Protein 4V1G (pdb70)

Solvent-accessible surf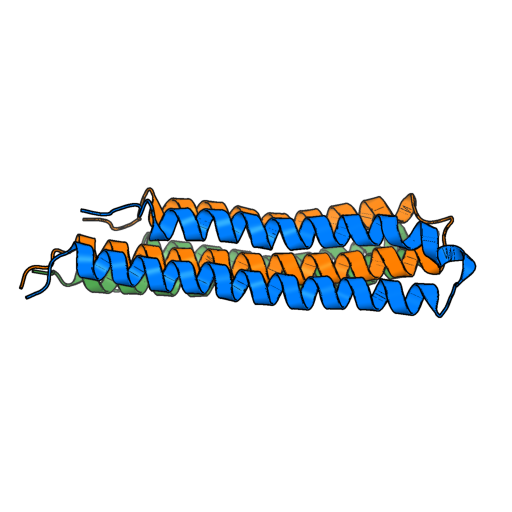ace area: 10570 Å² total; per-residue (Å²): 172,91,61,13,46,48,48,0,58,44,2,1,106,94,0,1,44,57,0,36,35,5,2,53,83,1,11,48,86,0,39,46,44,0,12,90,1,14,125,32,4,48,67,184,66,90,163,0,82,48,83,0,62,84,0,29,120,67,0,30,39,44,1,50,45,6,57,115,54,0,62,57,45,42,33,47,0,43,173,62,18,15,44,91,111,109,101,37,36,19,37,0,35,0,6,5,2,0,0,32,0,0,0,31,0,0,5,5,2,1,26,1,1,0,15,0,0,0,24,0,0,29,1,0,0,36,2,0,4,127,37,52,119,4,62,60,51,0,37,77,0,0,120,59,0,13,40,40,1,34,44,6,2,97,53,0,32,58,44,0,29,50,0,9,116,62,16,15,46,88,110,134,79,48,79,36,0,117,42,9,4,42,10,1,56,14,0,0,104,31,0,4,39,7,1,59,42,2,0,38,20,0,0,98,13,0,37,66,6,0,42,15,0,1,149,48,49,140,0,59,56,157,40,36,86,67,9,103,109,56,11,41,128,28,32,45,61,2,98,103,51,31,57,106,0,30,69,66,10,119,64,23,80,61,92,159

Structure (mmCIF, N/CA/C/O backbone):
data_4V1G
#
_entry.id   4V1G
#
_cell.length_a   73.670
_cell.length_b   73.670
_cell.length_c   166.170
_cell.angle_alpha   90.00
_cell.angle_beta   90.00
_cell.angle_gamma   120.00
#
_symmetry.space_group_name_H-M   'H 3'
#
loop_
_entity.id
_entity.type
_entity.pdbx_description
1 polymer 'F0F1 ATP SYNTHASE SUBUNIT C'
2 non-polymer 'octyl beta-D-glucopyranoside'
3 water water
#
loop_
_atom_site.group_PDB
_atom_site.id
_atom_site.type_symbol
_atom_site.label_atom_id
_atom_site.label_alt_id
_atom_site.label_comp_id
_atom_site.label_asym_id
_atom_site.label_entity_id
_atom_site.label_seq_id
_atom_site.pdbx_PDB_ins_code
_atom_site.Cartn_x
_atom_site.Cartn_y
_atom_site.Cartn_z
_atom_site.occupancy
_atom_site.B_iso_or_equiv
_atom_site.auth_seq_id
_atom_site.auth_comp_id
_atom_site.auth_asym_id
_atom_site.auth_atom_id
_atom_site.pdbx_PDB_model_num
ATOM 1 N N . GLU A 1 2 ? 79.878 121.184 66.320 1.00 62.35 2 GLU A N 1
ATOM 2 C CA . GLU A 1 2 ? 81.304 121.417 66.155 1.00 59.72 2 GL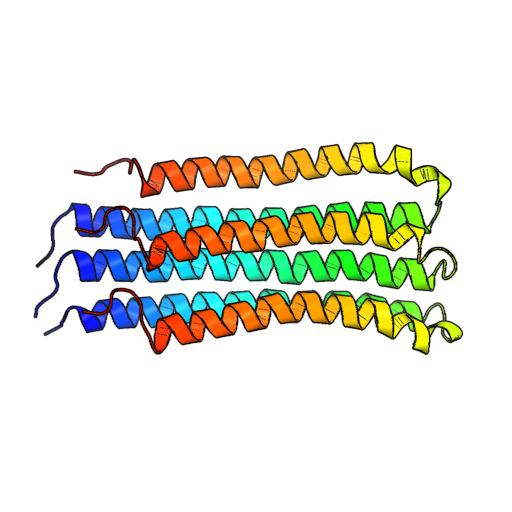U A CA 1
ATOM 3 C C . GLU A 1 2 ? 81.605 121.705 64.699 1.00 56.52 2 GLU A C 1
ATOM 4 O O . GLU A 1 2 ? 81.398 120.874 63.812 1.00 61.97 2 GLU A O 1
ATOM 10 N N . LEU A 1 3 ? 82.055 122.919 64.463 1.00 47.36 3 LEU A N 1
ATOM 11 C CA . LEU A 1 3 ? 82.578 123.305 63.178 1.00 40.62 3 LEU A CA 1
ATOM 12 C C . LEU A 1 3 ? 83.885 123.999 63.495 1.00 40.32 3 LEU A C 1
ATOM 13 O O . LEU A 1 3 ? 84.225 124.210 64.658 1.00 40.36 3 LEU A O 1
ATOM 18 N N . ASP A 1 4 ? 84.643 124.339 62.472 1.00 34.48 4 ASP A N 1
ATOM 19 C CA . ASP A 1 4 ? 85.732 125.273 62.672 1.00 30.66 4 ASP A CA 1
ATOM 20 C C . ASP A 1 4 ? 85.723 126.124 61.400 1.00 26.40 4 ASP A C 1
ATOM 21 O O . ASP A 1 4 ? 85.046 125.788 60.435 1.00 28.02 4 ASP A O 1
ATOM 26 N N . PRO A 1 5 ? 86.448 127.253 61.413 1.00 27.31 5 PRO A N 1
ATOM 27 C CA . PRO A 1 5 ? 86.365 128.154 60.271 1.00 24.20 5 PRO A CA 1
ATOM 28 C C . PRO A 1 5 ? 86.798 127.470 58.975 1.00 23.39 5 PRO A C 1
ATOM 29 O O . PRO A 1 5 ? 86.171 127.729 57.940 1.00 22.56 5 PRO A O 1
ATOM 33 N N . ASN A 1 6 ? 87.855 126.666 59.034 1.00 22.82 6 ASN A N 1
ATOM 34 C CA . ASN A 1 6 ? 88.348 126.092 57.776 1.00 23.73 6 ASN A CA 1
ATOM 35 C C . ASN A 1 6 ? 87.357 125.113 57.196 1.00 22.08 6 ASN A C 1
ATOM 36 O O . ASN A 1 6 ? 87.385 124.874 56.016 1.00 22.31 6 ASN A O 1
ATOM 41 N N . ALA A 1 7 ? 86.488 124.529 58.006 1.00 22.65 7 ALA A N 1
ATOM 42 C CA . ALA A 1 7 ? 85.457 123.640 57.391 1.00 23.40 7 ALA A CA 1
ATOM 43 C C . ALA A 1 7 ? 84.594 124.394 56.401 1.00 22.79 7 ALA A C 1
ATOM 44 O O . ALA A 1 7 ? 84.275 123.890 55.311 1.00 22.71 7 ALA A O 1
ATOM 46 N N . LEU A 1 8 ? 84.210 125.617 56.756 1.00 20.64 8 LEU A N 1
ATOM 47 C CA . LEU A 1 8 ? 83.364 126.439 55.878 1.00 19.79 8 LEU A CA 1
ATOM 48 C C . LEU A 1 8 ? 84.158 126.980 54.709 1.00 20.43 8 LEU A C 1
ATOM 49 O O . LEU A 1 8 ? 83.691 127.018 53.555 1.00 19.68 8 LEU A O 1
ATOM 54 N N . ILE A 1 9 ? 85.374 127.425 54.983 1.00 20.24 9 ILE A N 1
ATOM 55 C CA . ILE A 1 9 ? 86.242 127.924 53.894 1.00 17.12 9 ILE A CA 1
ATOM 56 C C . ILE A 1 9 ? 86.522 126.812 52.864 1.00 18.29 9 ILE A C 1
ATOM 57 O O . ILE A 1 9 ? 86.453 127.017 51.662 1.00 18.68 9 ILE A O 1
ATOM 62 N N . THR A 1 10 ? 86.833 125.630 53.362 1.00 19.83 10 THR A N 1
ATOM 63 C CA . THR A 1 10 ? 87.151 124.520 52.470 1.00 17.30 10 THR A CA 1
ATOM 64 C C . THR A 1 10 ? 85.908 124.103 51.699 1.00 18.36 10 THR A C 1
ATOM 65 O O . THR A 1 10 ? 85.986 123.818 50.496 1.00 18.87 10 THR A O 1
ATOM 69 N N . ALA A 1 11 ? 84.760 124.072 52.347 1.00 18.72 11 ALA A N 1
ATOM 70 C CA . ALA A 1 11 ? 83.520 123.800 51.557 1.00 16.57 11 ALA A CA 1
ATOM 71 C C . ALA A 1 11 ? 83.338 124.807 50.442 1.00 19.51 11 ALA A C 1
ATOM 72 O O . ALA A 1 11 ? 82.975 124.429 49.326 1.00 19.79 11 ALA A O 1
ATOM 74 N N . GLY A 1 12 ? 83.548 126.086 50.738 1.00 18.85 12 GLY A N 1
ATOM 75 C CA . GLY A 1 12 ? 83.463 127.149 49.715 1.00 16.75 12 GLY A CA 1
ATOM 76 C C . GLY A 1 12 ? 84.477 126.933 48.600 1.00 19.15 12 GLY A C 1
ATOM 77 O O . GLY A 1 12 ? 84.186 127.162 47.417 1.00 18.95 12 GLY A O 1
ATOM 78 N N . ALA A 1 13 ? 85.684 126.531 48.962 1.00 17.35 13 ALA A N 1
ATOM 79 C CA . ALA A 1 13 ? 86.747 126.310 47.989 1.00 17.75 13 ALA A CA 1
ATOM 80 C C . ALA A 1 13 ? 86.385 125.176 47.042 1.00 18.13 13 ALA A C 1
ATOM 81 O O . ALA A 1 13 ? 86.681 125.260 45.833 1.00 17.46 13 ALA A O 1
ATOM 83 N N . LEU A 1 14 ? 85.769 124.113 47.564 1.00 17.71 14 LEU A N 1
ATOM 84 C CA . LEU A 1 14 ? 85.417 122.940 46.709 1.00 16.54 14 LEU A CA 1
ATOM 85 C C . LEU A 1 14 ? 84.257 123.347 45.802 1.00 17.80 14 LEU A C 1
ATOM 86 O O . LEU A 1 14 ? 84.211 122.944 44.645 1.00 17.87 14 LEU A O 1
ATOM 91 N N . ILE A 1 15 ? 83.283 124.089 46.333 1.00 17.04 15 ILE A N 1
ATOM 92 C CA . ILE A 1 15 ? 82.165 124.534 45.459 1.00 14.35 15 ILE A CA 1
ATOM 93 C C . ILE A 1 15 ? 82.749 125.479 44.378 1.00 16.54 15 ILE A C 1
ATOM 94 O O . ILE A 1 15 ? 82.439 125.342 43.180 1.00 17.32 15 ILE A O 1
ATOM 99 N N . GLY A 1 16 ? 83.589 126.441 44.771 1.00 16.98 16 GLY A N 1
ATOM 100 C CA . GLY A 1 16 ? 84.196 127.361 43.795 1.00 16.75 16 GLY A CA 1
ATOM 101 C C . GLY A 1 16 ? 85.045 126.609 42.760 1.00 17.64 16 GLY A C 1
ATOM 102 O O . GLY A 1 16 ? 84.950 126.907 41.563 1.00 17.48 16 GLY A O 1
ATOM 103 N N . GLY A 1 17 ? 85.818 125.626 43.202 1.00 16.95 17 GLY A N 1
ATOM 104 C CA . GLY A 1 17 ? 86.638 124.822 42.290 1.00 17.87 17 GLY A CA 1
ATOM 105 C C . GLY A 1 17 ? 85.736 124.055 41.337 1.00 19.34 17 GLY A C 1
ATOM 106 O O . GLY A 1 17 ? 86.099 123.882 40.176 1.00 17.54 17 GLY A O 1
ATOM 107 N N . GLY A 1 18 ? 84.618 123.539 41.819 1.00 15.85 18 GLY A N 1
ATOM 108 C CA . GLY A 1 18 ? 83.657 122.809 40.972 1.00 15.38 18 GLY A CA 1
ATOM 109 C C . GLY A 1 18 ? 83.069 123.740 39.916 1.00 16.55 18 GLY A C 1
ATOM 110 O O . GLY A 1 18 ? 82.847 123.335 38.781 1.00 17.37 18 GLY A O 1
ATOM 111 N N . LEU A 1 19 ? 82.723 124.953 40.295 1.00 14.70 19 LEU A N 1
ATOM 112 C CA . LEU A 1 19 ? 82.214 125.951 39.307 1.00 14.51 19 LEU A CA 1
ATOM 113 C C . LEU A 1 19 ? 83.269 126.243 38.257 1.00 16.30 19 LEU A C 1
ATOM 114 O O . LEU A 1 19 ? 82.954 126.358 37.056 1.00 16.61 19 LEU A O 1
ATOM 119 N N . ILE A 1 20 ? 84.518 126.386 38.676 1.00 15.96 20 ILE A N 1
ATOM 120 C CA . ILE A 1 20 ? 85.610 126.691 37.740 1.00 15.86 20 ILE A CA 1
ATOM 121 C C . ILE A 1 20 ? 85.730 125.552 36.736 1.00 18.83 20 ILE A C 1
ATOM 122 O O . ILE A 1 20 ? 85.809 125.788 35.506 1.00 17.70 20 ILE A O 1
ATOM 127 N N . MET A 1 21 ? 85.736 124.309 37.201 1.00 16.56 21 MET A N 1
ATOM 128 C CA . MET A 1 21 ? 85.955 123.185 36.248 1.00 17.40 21 MET A CA 1
ATOM 129 C C . MET A 1 21 ? 84.685 122.831 35.489 1.00 18.36 21 MET A C 1
ATOM 130 O O . MET A 1 21 ? 84.766 122.364 34.329 1.00 18.89 21 MET A O 1
ATOM 135 N N . GLY A 1 22 ? 83.520 123.012 36.108 1.00 16.79 22 GLY A N 1
ATOM 136 C CA . GLY A 1 22 ? 82.278 122.757 35.389 1.00 16.94 22 GLY A CA 1
ATOM 137 C C . GLY A 1 22 ? 82.150 123.745 34.255 1.00 19.27 22 GLY A C 1
ATOM 138 O O . GLY A 1 22 ? 81.804 123.319 33.138 1.00 18.54 22 GLY A O 1
ATOM 139 N N . GLY A 1 23 ? 82.415 125.033 34.498 1.00 17.60 23 GLY A N 1
ATOM 140 C CA . GLY A 1 23 ? 82.371 126.011 33.401 1.00 16.97 23 GLY A CA 1
ATOM 141 C C . GLY A 1 23 ? 83.462 125.712 32.389 1.00 18.19 23 GLY A C 1
ATOM 142 O O . GLY A 1 23 ? 83.226 125.885 31.171 1.00 17.27 23 GLY A O 1
ATOM 143 N N . GLY A 1 24 ? 84.657 125.315 32.813 1.00 15.78 24 GLY A N 1
ATOM 144 C CA . GLY A 1 24 ? 85.748 125.054 31.847 1.00 15.82 24 GLY A CA 1
ATOM 145 C C . GLY A 1 24 ? 85.309 123.964 30.902 1.00 19.05 24 GLY A C 1
ATOM 146 O O . GLY A 1 24 ? 85.576 124.057 29.724 1.00 18.40 24 GLY A O 1
ATOM 147 N N . ALA A 1 25 ? 84.693 122.909 31.389 1.00 16.99 25 ALA A N 1
ATOM 148 C CA . ALA A 1 25 ? 84.331 121.796 30.485 1.00 17.24 25 ALA A CA 1
ATOM 149 C C . ALA A 1 25 ? 83.185 122.162 29.557 1.00 18.08 25 ALA A C 1
ATOM 150 O O . ALA A 1 25 ? 83.099 121.617 28.446 1.00 18.31 25 ALA A O 1
ATOM 152 N N . ILE A 1 26 ? 82.278 123.027 30.007 1.00 15.58 26 ILE A N 1
ATOM 153 C CA . ILE A 1 26 ? 81.174 123.499 29.110 1.00 14.58 26 ILE A CA 1
ATOM 154 C C . ILE A 1 26 ? 81.852 124.245 27.956 1.00 17.96 26 ILE A C 1
ATOM 155 O O . ILE A 1 26 ? 81.550 124.023 26.777 1.00 18.62 26 ILE A O 1
ATOM 160 N N . GLY A 1 27 ? 82.743 125.163 28.285 1.00 16.56 27 GLY A N 1
ATOM 161 C CA . GLY A 1 27 ? 83.433 125.963 27.255 1.00 16.59 27 GLY A CA 1
ATOM 162 C C . GLY A 1 27 ? 84.278 125.105 26.349 1.00 18.54 27 GLY A C 1
ATOM 163 O O . GLY A 1 27 ? 84.248 125.284 25.106 1.00 19.10 27 GLY A O 1
ATOM 164 N N . ALA A 1 28 ? 84.999 124.148 26.912 1.00 17.89 28 ALA A N 1
ATOM 165 C CA . ALA A 1 28 ? 85.899 123.337 26.091 1.00 17.78 28 ALA A CA 1
ATOM 166 C C . ALA A 1 28 ? 85.133 122.333 25.238 1.00 18.93 28 ALA A C 1
ATOM 167 O O . ALA A 1 28 ? 85.464 122.152 24.050 1.00 19.36 28 ALA A O 1
ATOM 169 N N . GLY A 1 29 ? 84.143 121.649 25.806 1.00 17.49 29 GLY A N 1
ATOM 170 C CA . GLY A 1 29 ? 83.455 120.633 25.012 1.00 18.73 29 GLY A CA 1
ATOM 171 C C . GLY A 1 29 ? 82.675 121.300 23.880 1.00 18.99 29 GLY A C 1
ATOM 172 O O . GLY A 1 29 ? 82.729 120.841 22.719 1.00 18.35 29 GLY A O 1
ATOM 173 N N . ILE A 1 30 ? 81.952 122.361 24.200 1.00 16.40 30 ILE A N 1
ATOM 174 C CA . ILE A 1 30 ? 81.161 123.020 23.143 1.00 16.19 30 ILE A CA 1
ATOM 175 C C . ILE A 1 30 ? 82.093 123.778 22.195 1.00 17.68 30 ILE A C 1
ATOM 176 O O . ILE A 1 30 ? 81.881 123.684 20.964 1.00 17.32 30 ILE A O 1
ATOM 181 N N . GLY A 1 31 ? 83.095 124.483 22.695 1.00 17.10 31 GLY A N 1
ATOM 182 C CA . GLY A 1 31 ? 83.980 125.216 21.750 1.00 18.47 31 GLY A CA 1
ATOM 183 C C . GLY A 1 31 ? 84.731 124.274 20.809 1.00 20.28 31 GLY A C 1
ATOM 184 O O . GLY A 1 31 ? 84.850 124.565 19.600 1.00 19.27 31 GLY A O 1
ATOM 185 N N . ASP A 1 32 ? 85.242 123.158 21.324 1.00 18.60 32 ASP A N 1
ATOM 186 C CA . ASP A 1 32 ? 85.955 122.180 20.453 1.00 18.62 32 ASP A CA 1
ATOM 187 C C . ASP A 1 32 ? 84.992 121.521 19.473 1.00 21.53 32 ASP A C 1
ATOM 188 O O . ASP A 1 32 ? 85.345 121.258 18.321 1.00 20.36 32 ASP A O 1
ATOM 193 N N . GLY A 1 33 ? 83.763 121.240 19.908 1.00 18.51 33 GLY A N 1
ATOM 194 C CA . GLY A 1 33 ? 82.756 120.662 19.003 1.00 17.47 33 GLY A CA 1
ATOM 195 C C . GLY A 1 33 ? 82.431 121.614 17.876 1.00 18.31 33 GLY A C 1
ATOM 196 O O . GLY A 1 33 ? 82.313 121.199 16.731 1.00 17.87 33 GLY A O 1
ATOM 197 N N . ILE A 1 34 ? 82.311 122.881 18.196 1.00 16.43 34 ILE A N 1
ATOM 198 C CA . ILE A 1 34 ? 81.994 123.864 17.167 1.00 18.54 34 ILE A CA 1
ATOM 199 C C . ILE A 1 34 ? 83.160 124.060 16.195 1.00 20.09 34 ILE A C 1
ATOM 200 O O . ILE A 1 34 ? 82.950 124.153 14.976 1.00 20.39 34 ILE A O 1
ATOM 205 N N . ALA A 1 35 ? 84.376 124.051 16.723 1.00 19.93 35 ALA A N 1
ATOM 206 C CA . ALA A 1 35 ? 85.569 124.092 15.835 1.00 22.05 35 ALA A CA 1
ATOM 207 C C . ALA A 1 35 ? 85.610 122.864 14.945 1.00 22.15 35 ALA A C 1
ATOM 208 O O . ALA A 1 35 ? 85.869 122.973 13.723 1.00 21.34 35 ALA A O 1
ATOM 210 N N . GLY A 1 36 ? 85.420 121.680 15.520 1.00 20.78 36 GLY A N 1
ATOM 211 C CA . GLY A 1 36 ? 85.451 120.446 14.735 1.00 20.44 36 GLY A CA 1
ATOM 212 C C . GLY A 1 36 ? 84.343 120.388 13.710 1.00 19.98 36 GLY A C 1
ATOM 213 O O . GLY A 1 36 ? 84.522 119.838 12.628 1.00 21.95 36 GLY A O 1
ATOM 214 N N . ASN A 1 37 ? 83.183 120.975 14.001 1.00 21.10 37 ASN A N 1
ATOM 215 C CA . ASN A 1 37 ? 82.080 121.011 13.019 1.00 19.00 37 ASN A CA 1
ATOM 216 C C . ASN A 1 37 ? 82.550 121.675 11.716 1.00 20.26 37 ASN A C 1
ATOM 217 O O . ASN A 1 37 ? 82.310 121.172 10.613 1.00 22.42 37 ASN A O 1
ATOM 222 N N . ALA A 1 38 ? 83.245 122.799 11.882 1.00 21.75 38 ALA A N 1
ATOM 223 C CA . ALA A 1 38 ? 83.816 123.496 10.693 1.00 22.18 38 ALA A CA 1
ATOM 224 C C . ALA A 1 38 ? 84.887 122.665 9.983 1.00 22.46 38 ALA A C 1
ATOM 225 O O . ALA A 1 38 ? 84.955 122.683 8.767 1.00 23.09 38 ALA A O 1
ATOM 227 N N . LEU A 1 39 ? 85.742 121.998 10.749 1.00 22.49 39 LEU A N 1
ATOM 228 C CA . LEU A 1 39 ? 86.778 121.131 10.153 1.00 22.52 39 LEU A CA 1
ATOM 229 C C . LEU A 1 39 ? 86.155 120.025 9.303 1.00 22.25 39 LEU A C 1
ATOM 230 O O . LEU A 1 39 ? 86.521 119.797 8.172 1.00 23.32 39 LEU A O 1
ATOM 235 N N . ILE A 1 40 ? 85.160 119.333 9.870 1.00 22.30 40 ILE A N 1
ATOM 236 C CA . ILE A 1 40 ? 84.488 118.230 9.194 1.00 23.34 40 ILE A CA 1
ATOM 237 C C . ILE A 1 40 ? 83.770 118.735 7.941 1.00 24.61 40 ILE A C 1
ATOM 238 O O . ILE A 1 40 ? 83.898 118.153 6.872 1.00 25.60 40 ILE A O 1
ATOM 243 N N . SER A 1 41 ? 83.042 119.861 8.077 1.00 23.42 41 SER A N 1
ATOM 244 C CA . SER A 1 41 ? 82.298 120.398 6.923 1.00 24.53 41 SER A CA 1
ATOM 245 C C . SER A 1 41 ? 83.235 120.895 5.854 1.00 24.56 41 SER A C 1
ATOM 246 O O . SER A 1 41 ? 82.942 120.766 4.665 1.00 27.13 41 SER A O 1
ATOM 249 N N . GLY A 1 42 ? 84.329 121.514 6.284 1.00 26.04 42 GLY A N 1
ATOM 250 C CA . GLY A 1 42 ? 85.289 122.005 5.295 1.00 27.31 42 GLY A CA 1
ATOM 251 C C . GLY A 1 42 ? 85.888 120.872 4.495 1.00 28.99 42 GLY A C 1
ATOM 252 O O . GLY A 1 42 ? 86.117 120.992 3.312 1.00 29.50 42 GLY A O 1
ATOM 253 N N . ILE A 1 43 ? 86.162 119.750 5.143 1.00 29.78 43 ILE A N 1
ATOM 254 C CA . ILE A 1 43 ? 86.783 118.618 4.457 1.00 26.86 43 ILE A CA 1
ATOM 255 C C . ILE A 1 43 ? 85.765 117.952 3.528 1.00 30.00 43 ILE A C 1
ATOM 256 O O . ILE A 1 43 ? 86.074 117.473 2.440 1.00 32.48 43 ILE A O 1
ATOM 261 N N . ALA A 1 44 ? 84.513 117.971 3.948 1.00 29.15 44 ALA A N 1
ATOM 262 C CA . ALA A 1 44 ? 83.472 117.428 3.103 1.00 29.95 44 ALA A CA 1
ATOM 263 C C . ALA A 1 44 ? 83.300 118.261 1.834 1.00 32.47 44 ALA A C 1
ATOM 264 O O . ALA A 1 44 ? 83.127 117.701 0.750 1.00 37.43 44 ALA A O 1
ATOM 266 N N . ARG A 1 45 ? 83.379 119.587 1.996 1.00 31.84 45 ARG A N 1
ATOM 267 C CA A ARG A 1 45 ? 83.158 120.526 0.892 0.49 33.49 45 ARG A CA 1
ATOM 268 C CA B ARG A 1 45 ? 83.181 120.547 0.895 0.51 33.47 45 ARG A CA 1
ATOM 269 C C . ARG A 1 45 ? 84.395 120.642 -0.001 1.00 33.36 45 ARG A C 1
ATOM 270 O O . ARG A 1 45 ? 84.270 120.799 -1.214 1.00 36.53 45 ARG A O 1
ATOM 285 N N . GLN A 1 46 ? 85.570 120.564 0.608 1.00 35.54 46 GLN A N 1
ATOM 286 C CA . GLN A 1 46 ? 86.853 120.843 -0.057 1.00 38.79 46 GLN A CA 1
ATOM 287 C C . GLN A 1 46 ? 87.935 119.831 0.364 1.00 38.45 46 GLN A C 1
ATOM 288 O O . GLN A 1 46 ? 88.855 120.181 1.104 1.00 35.99 46 GLN A O 1
ATOM 294 N N . PRO A 1 47 ? 87.793 118.577 -0.073 1.00 37.80 47 PRO A N 1
ATOM 295 C CA . PRO A 1 47 ? 88.689 117.468 0.312 1.00 42.70 47 PRO A CA 1
ATOM 296 C C . PRO A 1 47 ? 90.173 117.820 0.156 1.00 39.20 47 PRO A C 1
ATOM 297 O O . PRO A 1 47 ? 90.994 117.440 0.977 1.00 40.40 47 PRO A O 1
ATOM 301 N N . GLU A 1 48 ? 90.521 118.524 -0.912 1.00 34.44 48 GLU A N 1
ATOM 302 C CA . GLU A 1 48 ? 91.928 118.842 -1.116 1.00 38.07 48 GLU A CA 1
ATOM 303 C C . GLU A 1 48 ? 92.467 119.728 0.016 1.00 39.47 48 GLU A C 1
ATOM 304 O O . GLU A 1 48 ? 93.676 119.775 0.223 1.00 43.84 48 GLU A O 1
ATOM 310 N N . ALA A 1 49 ? 91.565 120.422 0.722 1.00 39.51 49 ALA A N 1
ATOM 311 C CA . ALA A 1 49 ? 91.936 121.334 1.821 1.00 37.69 49 ALA A CA 1
ATOM 312 C C . ALA A 1 49 ? 92.143 120.646 3.153 1.00 37.98 49 ALA A C 1
ATOM 313 O O . ALA A 1 49 ? 92.455 121.303 4.128 1.00 35.89 49 ALA A O 1
ATOM 315 N N . GLN A 1 50 ? 91.940 119.337 3.192 1.00 44.35 50 GLN A N 1
ATOM 316 C CA . GLN A 1 50 ? 91.968 118.584 4.447 1.00 42.11 50 GLN A CA 1
ATOM 317 C C . GLN A 1 50 ? 93.167 118.969 5.305 1.00 45.63 50 GLN A C 1
ATOM 318 O O . GLN A 1 50 ? 93.029 119.439 6.450 1.00 44.47 50 GLN A O 1
ATOM 324 N N . GLY A 1 51 ? 94.353 118.827 4.721 1.00 41.58 51 GLY A N 1
ATOM 325 C CA . GLY A 1 51 ? 95.583 119.138 5.434 1.00 43.35 51 GLY A CA 1
ATOM 326 C C . GLY A 1 51 ? 95.670 120.581 5.887 1.00 38.40 51 GLY A C 1
ATOM 327 O O . GLY A 1 51 ? 95.907 120.833 7.075 1.00 41.84 51 GLY A O 1
ATOM 328 N N . ARG A 1 52 ? 95.401 121.545 5.005 1.00 34.50 52 ARG A N 1
ATOM 329 C CA . ARG A 1 52 ? 95.479 122.947 5.447 1.00 35.73 52 ARG A CA 1
ATOM 330 C C . ARG A 1 52 ? 94.400 123.422 6.448 1.00 39.92 52 ARG A C 1
ATOM 331 O O . ARG A 1 52 ? 94.559 124.474 7.064 1.00 36.47 52 ARG A O 1
ATOM 339 N N . LEU A 1 53 ? 93.280 122.730 6.550 1.00 33.34 53 LEU A N 1
ATOM 340 C CA . LEU A 1 53 ? 92.274 123.189 7.559 1.00 31.40 53 LEU A CA 1
ATOM 341 C C . LEU A 1 53 ? 92.704 122.875 8.978 1.00 36.00 53 LEU A C 1
ATOM 342 O O . LEU A 1 53 ? 92.175 123.455 9.970 1.00 30.89 53 LEU A O 1
ATOM 347 N N . PHE A 1 54 ? 93.654 121.960 9.120 1.00 37.59 54 PHE A N 1
ATOM 348 C CA . PHE A 1 54 ? 94.056 121.613 10.494 1.00 36.19 54 PHE A CA 1
ATOM 349 C C . PHE A 1 54 ? 94.834 122.746 11.184 1.00 37.39 54 PHE A C 1
ATOM 350 O O . PHE A 1 54 ? 94.812 122.868 12.403 1.00 31.75 54 PHE A O 1
ATOM 358 N N . THR A 1 55 ? 95.478 123.621 10.429 1.00 36.89 55 THR A N 1
ATOM 359 C CA . THR A 1 55 ? 96.184 124.747 11.060 1.00 30.94 55 THR A CA 1
ATOM 360 C C . THR A 1 55 ? 95.234 125.750 11.785 1.00 30.91 55 THR A C 1
ATOM 361 O O . THR A 1 55 ? 95.409 126.029 12.975 1.00 33.11 55 THR A O 1
ATOM 365 N N . PRO A 1 56 ? 94.199 126.271 11.099 1.00 30.20 56 PRO A N 1
ATOM 366 C CA . PRO A 1 56 ? 93.285 127.134 11.875 1.00 25.67 56 PRO A CA 1
ATOM 367 C C . PRO A 1 56 ? 92.531 126.330 12.936 1.00 23.57 56 PRO A C 1
ATOM 368 O O . PRO A 1 56 ? 92.126 126.854 13.956 1.00 24.72 56 PRO A O 1
ATOM 372 N N . PHE A 1 57 ? 92.316 125.041 12.678 1.00 25.13 57 PHE A N 1
ATOM 373 C CA . PHE A 1 57 ? 91.621 124.208 13.676 1.00 24.90 57 PHE A CA 1
ATOM 374 C C . PHE A 1 57 ? 92.425 124.123 14.972 1.00 23.72 57 PHE A C 1
ATOM 375 O O . PHE A 1 57 ? 91.874 124.316 16.060 1.00 23.12 57 PHE A O 1
ATOM 383 N N . PHE A 1 58 ? 93.728 123.889 14.860 1.00 28.57 58 PHE A N 1
ATOM 384 C CA . PHE A 1 58 ? 94.542 123.732 16.070 1.00 28.45 58 PHE A CA 1
ATOM 385 C C . PHE A 1 58 ? 94.796 125.056 16.761 1.00 27.60 58 PHE A C 1
ATOM 386 O O . PHE A 1 58 ? 94.909 125.107 17.966 1.00 25.97 58 PHE A O 1
ATOM 394 N N . ILE A 1 59 ? 94.809 126.148 16.015 1.00 26.61 59 ILE A N 1
ATOM 395 C CA . ILE A 1 59 ? 94.847 127.458 16.644 1.00 23.68 59 ILE A CA 1
ATOM 396 C C . ILE A 1 59 ? 93.609 127.665 17.516 1.00 24.37 59 ILE A C 1
ATOM 397 O O . ILE A 1 59 ? 93.663 128.134 18.668 1.00 25.06 59 ILE A O 1
ATOM 402 N N . THR A 1 60 ? 92.455 127.322 16.949 1.00 22.19 60 THR A N 1
ATOM 403 C CA . THR A 1 60 ? 91.185 127.473 17.649 1.00 20.58 60 THR A CA 1
ATOM 404 C C . THR A 1 60 ? 91.128 126.566 18.880 1.00 21.02 60 THR A C 1
ATOM 405 O O . THR A 1 60 ? 90.776 127.005 19.959 1.00 23.14 60 THR A O 1
ATOM 409 N N . VAL A 1 61 ? 91.482 125.311 18.676 1.00 21.57 61 VAL A N 1
ATOM 410 C CA . VAL A 1 61 ? 91.462 124.373 19.842 1.00 22.44 61 VAL A CA 1
ATOM 411 C C . VAL A 1 61 ? 92.452 124.841 20.917 1.00 22.46 61 VAL A C 1
ATOM 412 O O . VAL A 1 61 ? 92.181 124.738 22.130 1.00 23.62 61 VAL A O 1
ATOM 416 N N . GLY A 1 62 ? 93.569 125.421 20.501 1.00 22.87 62 GLY A N 1
ATOM 417 C CA . GLY A 1 62 ? 94.547 125.903 21.460 1.00 24.48 62 GLY A CA 1
ATOM 418 C C . GLY A 1 62 ? 93.992 126.998 22.345 1.00 24.33 62 GLY A C 1
ATOM 419 O O . GLY A 1 62 ? 94.160 127.016 23.578 1.00 25.29 62 GLY A O 1
ATOM 420 N N . LEU A 1 63 ? 93.287 127.941 21.730 1.00 21.62 63 LEU A N 1
ATOM 421 C CA . LEU A 1 63 ? 92.614 128.972 22.484 1.00 22.48 63 LEU A CA 1
ATOM 422 C C . LEU A 1 63 ? 91.552 128.415 23.434 1.00 22.64 63 LEU A C 1
ATOM 423 O O . LEU A 1 63 ? 91.423 128.841 24.590 1.00 23.84 63 LEU A O 1
ATOM 428 N N . VAL A 1 64 ? 90.751 127.476 22.943 1.00 21.12 64 VAL A N 1
ATOM 429 C CA . VAL A 1 64 ? 89.693 126.893 23.749 1.00 20.59 64 VAL A CA 1
ATOM 430 C C . VAL A 1 64 ? 90.307 126.157 24.945 1.00 22.49 64 VAL A C 1
ATOM 431 O O . VAL A 1 64 ? 89.830 126.314 26.102 1.00 23.95 64 VAL A O 1
ATOM 435 N N . GLU A 1 65 ? 91.333 125.366 24.684 1.00 22.35 65 GLU A N 1
ATOM 436 C CA . GLU A 1 65 ? 91.966 124.581 25.754 1.00 21.97 65 GLU A CA 1
ATOM 437 C C . GLU A 1 65 ? 92.709 125.497 26.722 1.00 25.64 65 GLU A C 1
ATOM 438 O O . GLU A 1 65 ? 92.878 125.140 27.902 1.00 24.16 65 GLU A O 1
ATOM 444 N N . ALA A 1 66 ? 93.183 126.661 26.243 1.00 24.33 66 ALA A N 1
ATOM 445 C CA . ALA A 1 66 ? 93.868 127.575 27.189 1.00 26.26 66 ALA A CA 1
ATOM 446 C C . ALA A 1 66 ? 92.896 127.987 28.299 1.00 23.95 66 ALA A C 1
ATOM 447 O O . ALA A 1 66 ? 93.286 128.026 29.491 1.00 25.99 66 ALA A O 1
ATOM 449 N N . ALA A 1 67 ? 91.652 128.292 27.957 1.00 22.67 67 ALA A N 1
ATOM 450 C CA . ALA A 1 67 ? 90.634 128.629 28.962 1.00 22.48 67 ALA A CA 1
ATOM 451 C C . ALA A 1 67 ? 90.435 127.441 29.895 1.00 21.42 67 ALA A C 1
ATOM 452 O O . ALA A 1 67 ? 90.349 127.612 31.172 1.00 22.26 67 ALA A O 1
ATOM 454 N N . TYR A 1 68 ? 90.375 126.246 29.316 1.00 20.15 68 TYR A N 1
ATOM 455 C CA . TYR A 1 68 ? 90.122 125.040 30.142 1.00 20.24 68 TYR A CA 1
ATOM 456 C C . TYR A 1 68 ? 91.258 124.851 31.183 1.00 20.00 68 TYR A C 1
ATOM 457 O O . TYR A 1 68 ? 91.003 124.605 32.393 1.00 20.55 68 TYR A O 1
ATOM 466 N N . PHE A 1 69 ? 92.498 124.972 30.724 1.00 20.54 69 PHE A N 1
ATOM 467 C CA . PHE A 1 69 ? 93.630 124.664 31.590 1.00 20.63 69 PHE A CA 1
ATOM 468 C C . PHE A 1 69 ? 94.011 125.824 32.483 1.00 23.98 69 PHE A C 1
ATOM 469 O O . PHE A 1 69 ? 94.552 125.598 33.579 1.00 24.72 69 PHE A O 1
ATOM 477 N N . ILE A 1 70 ? 93.752 127.065 32.068 1.00 23.39 70 ILE A N 1
ATOM 478 C CA . ILE A 1 70 ? 93.959 128.158 33.038 1.00 21.47 70 ILE A CA 1
ATOM 479 C C . ILE A 1 70 ? 92.916 127.974 34.161 1.00 23.17 70 ILE A C 1
ATOM 480 O O . ILE A 1 70 ? 93.229 128.131 35.365 1.00 22.25 70 ILE A O 1
ATOM 485 N N . ASN A 1 71 ? 91.681 127.629 33.792 1.00 18.80 71 ASN A N 1
ATOM 486 C CA . ASN A 1 71 ? 90.668 127.344 34.842 1.00 18.09 71 ASN A CA 1
ATOM 487 C C . ASN A 1 71 ? 91.157 126.215 35.721 1.00 21.36 71 ASN A C 1
ATOM 488 O O . ASN A 1 71 ? 91.031 126.304 36.958 1.00 20.83 71 ASN A O 1
ATOM 493 N N . LEU A 1 72 ? 91.665 125.138 35.118 1.00 19.93 72 LEU A N 1
ATOM 494 C CA . LEU A 1 72 ? 92.116 123.999 35.935 1.00 20.99 72 LEU A CA 1
ATOM 495 C C . LEU A 1 72 ? 93.171 124.449 36.962 1.00 21.85 72 LEU A C 1
ATOM 496 O O . LEU A 1 72 ? 93.152 124.012 38.132 1.00 22.17 72 LEU A O 1
ATOM 501 N N . ALA A 1 73 ? 94.102 125.295 36.527 1.00 21.41 73 ALA A N 1
ATOM 502 C CA . ALA A 1 73 ? 95.165 125.760 37.421 1.00 23.89 73 ALA A CA 1
ATOM 503 C C . ALA A 1 73 ? 94.550 126.520 38.590 1.00 22.90 73 ALA A C 1
ATOM 504 O O . ALA A 1 73 ? 94.990 126.388 39.759 1.00 23.68 73 ALA A O 1
ATOM 506 N N . PHE A 1 74 ? 93.530 127.322 38.307 1.00 20.49 74 PHE A N 1
ATOM 507 C CA . PHE A 1 74 ? 92.913 128.067 39.439 1.00 21.22 74 PHE A CA 1
ATOM 508 C C . PHE A 1 74 ? 92.052 127.180 40.296 1.00 21.59 74 PHE A C 1
ATOM 509 O O . PHE A 1 74 ? 91.977 127.398 41.538 1.00 22.03 74 PHE A O 1
ATOM 517 N N . MET A 1 75 ? 91.428 126.159 39.723 1.00 20.33 75 MET A N 1
ATOM 518 C CA . MET A 1 75 ? 90.758 125.180 40.592 1.00 20.08 75 MET A CA 1
ATOM 519 C C . MET A 1 75 ? 91.777 124.540 41.565 1.00 21.59 75 MET A C 1
ATOM 520 O O . MET A 1 75 ? 91.514 124.364 42.783 1.00 21.15 75 MET A O 1
ATOM 525 N N . ALA A 1 76 ? 92.952 124.221 41.040 1.00 20.96 76 ALA A N 1
ATOM 526 C CA . ALA A 1 76 ? 94.002 123.571 41.858 1.00 22.76 76 ALA A CA 1
ATOM 527 C C . ALA A 1 76 ? 94.428 124.523 42.978 1.00 22.49 76 ALA A C 1
ATOM 528 O O . ALA A 1 76 ? 94.596 124.135 44.142 1.00 24.17 76 ALA A O 1
ATOM 530 N N . LEU A 1 77 ? 94.558 125.791 42.638 1.00 23.49 77 LEU A N 1
ATOM 531 C CA . LEU A 1 77 ? 94.861 126.813 43.650 1.00 24.12 77 LEU A CA 1
ATOM 532 C C . LEU A 1 77 ? 93.767 126.854 44.733 1.00 21.93 77 LEU A C 1
ATOM 533 O O . LEU A 1 77 ? 94.060 126.845 45.955 1.00 24.13 77 LEU A O 1
ATOM 538 N N . PHE A 1 78 ? 92.513 126.918 44.288 1.00 20.39 78 PHE A N 1
ATOM 539 C CA . PHE A 1 78 ? 91.411 126.982 45.258 1.00 18.97 78 PHE A CA 1
ATOM 540 C C . PHE A 1 78 ? 91.416 125.814 46.205 1.00 21.40 78 PHE A C 1
ATOM 541 O O . PHE A 1 78 ? 91.135 125.995 47.400 1.00 22.84 78 PHE A O 1
ATOM 549 N N . VAL A 1 79 ? 91.670 124.606 45.700 1.00 20.78 79 VAL A N 1
ATOM 550 C CA . VAL A 1 79 ? 91.419 123.442 46.584 1.00 22.86 79 VAL A CA 1
ATOM 551 C C . VAL A 1 79 ? 92.694 122.917 47.251 1.00 23.21 79 VAL A C 1
ATOM 552 O O . VAL A 1 79 ? 92.596 122.240 48.284 1.00 24.43 79 VAL A O 1
ATOM 556 N N . PHE A 1 80 ? 93.879 123.243 46.710 1.00 23.20 80 PHE A N 1
ATOM 557 C CA . PHE A 1 80 ? 95.121 122.793 47.347 1.00 25.99 80 PHE A CA 1
ATOM 558 C C . PHE A 1 80 ? 95.912 123.898 48.030 1.00 27.27 80 PHE A C 1
ATOM 559 O O . PHE A 1 80 ? 96.795 123.598 48.843 1.00 30.37 80 PHE A O 1
ATOM 567 N N . ALA A 1 81 ? 95.647 125.153 47.684 1.00 25.31 81 ALA A N 1
ATOM 568 C CA . ALA A 1 81 ? 96.359 126.269 48.316 1.00 28.37 81 ALA A CA 1
ATOM 569 C C . ALA A 1 81 ? 95.376 127.390 48.596 1.00 28.39 81 ALA A C 1
ATOM 570 O O . ALA A 1 81 ? 95.565 128.542 48.188 1.00 26.54 81 ALA A O 1
ATOM 572 N N . THR A 1 82 ? 94.308 127.031 49.298 1.00 26.19 82 THR A N 1
ATOM 573 C CA . THR A 1 82 ? 93.138 127.892 49.417 1.00 23.51 82 THR A CA 1
ATOM 574 C C . THR A 1 82 ? 93.450 129.301 49.929 1.00 23.69 82 THR A C 1
ATOM 575 O O . THR A 1 82 ? 93.858 129.468 51.053 1.00 25.08 82 THR A O 1
ATOM 579 N N . PRO A 1 83 ? 93.206 130.328 49.114 1.00 23.50 83 PRO A N 1
ATOM 580 C CA . PRO A 1 83 ? 93.419 131.707 49.590 1.00 26.43 83 PRO A CA 1
ATOM 581 C C . PRO A 1 83 ? 92.446 132.049 50.721 1.00 22.57 83 PRO A C 1
ATOM 582 O O . PRO A 1 83 ? 91.235 131.756 50.588 1.00 24.59 83 PRO A O 1
ATOM 586 N N . GLY A 1 84 ? 92.955 132.619 51.820 1.00 25.99 84 GLY A N 1
ATOM 587 C CA . GLY A 1 84 ? 92.084 132.957 52.932 1.00 26.78 84 GLY A CA 1
ATOM 588 C C . GLY A 1 84 ? 91.900 131.833 53.947 1.00 26.69 84 GLY A C 1
ATOM 589 O O . GLY A 1 84 ? 91.167 131.986 54.942 1.00 25.43 84 GLY A O 1
ATOM 590 N N . LEU A 1 85 ? 92.550 130.703 53.718 1.00 24.79 85 LEU A N 1
ATOM 591 C CA . LEU A 1 85 ? 92.461 129.641 54.720 1.00 26.19 85 LEU A CA 1
ATOM 592 C C . LEU A 1 85 ? 92.994 130.138 56.065 1.00 27.39 85 LEU A C 1
ATOM 593 O O . LEU A 1 85 ? 93.937 130.938 56.134 1.00 28.13 85 LEU A O 1
ATOM 598 N N . GLN A 1 86 ? 92.375 129.665 57.137 1.00 26.15 86 GLN A N 1
ATOM 599 C CA . GLN A 1 86 ? 92.730 130.121 58.491 1.00 27.17 86 GLN A CA 1
ATOM 600 C C . GLN A 1 86 ? 93.575 129.113 59.236 1.00 34.11 86 GLN A C 1
ATOM 601 O O . GLN A 1 86 ? 94.051 128.147 58.624 1.00 35.56 86 GLN A O 1
ATOM 608 N N . MET B 1 1 ? 81.598 124.164 68.510 1.00 105.69 1 MET B N 1
ATOM 609 C CA . MET B 1 1 ? 81.327 124.839 67.246 1.00 103.02 1 MET B CA 1
ATOM 610 C C . MET B 1 1 ? 81.920 126.241 67.226 1.00 97.07 1 MET B C 1
ATOM 611 O O . MET B 1 1 ? 81.544 127.092 68.034 1.00 100.83 1 MET B O 1
ATOM 613 N N . GLU B 1 2 ? 82.849 126.476 66.303 1.00 83.59 2 GLU B N 1
ATOM 614 C CA . GLU B 1 2 ? 83.412 127.807 66.117 1.00 68.60 2 GLU B CA 1
ATOM 615 C C . GLU B 1 2 ? 83.468 128.206 64.635 1.00 54.56 2 GLU B C 1
ATOM 616 O O . GLU B 1 2 ? 84.025 127.511 63.783 1.00 58.05 2 GLU B O 1
ATOM 622 N N . LEU B 1 3 ? 82.816 129.312 64.343 1.00 43.26 3 LEU B N 1
ATOM 623 C CA . LEU B 1 3 ? 82.974 129.991 63.076 1.00 36.88 3 LEU B CA 1
ATOM 624 C C . LEU B 1 3 ? 83.495 131.370 63.434 1.00 36.21 3 LEU B C 1
ATOM 625 O O . LEU B 1 3 ? 83.533 131.732 64.601 1.00 39.56 3 LEU B O 1
ATOM 630 N N . ASP B 1 4 ? 83.945 132.124 62.441 1.00 31.84 4 ASP B N 1
ATOM 631 C CA . ASP B 1 4 ? 84.199 133.536 62.653 1.00 30.38 4 ASP B CA 1
ATOM 632 C C . ASP B 1 4 ? 83.683 134.245 61.395 1.00 24.37 4 ASP B C 1
ATOM 633 O O . ASP B 1 4 ? 83.400 133.588 60.396 1.00 23.68 4 ASP B O 1
ATOM 638 N N . PRO B 1 5 ? 83.563 135.586 61.433 1.00 24.84 5 PRO B N 1
ATOM 639 C CA . PRO B 1 5 ? 82.986 136.291 60.282 1.00 23.50 5 PRO B CA 1
ATOM 640 C C . PRO B 1 5 ? 83.740 136.038 58.964 1.00 21.90 5 PRO B C 1
ATOM 641 O O . PRO B 1 5 ? 83.099 135.869 57.917 1.00 21.67 5 PRO B O 1
ATOM 645 N N . ASN B 1 6 ? 85.066 135.980 58.997 1.00 23.67 6 ASN B N 1
ATOM 646 C CA . ASN B 1 6 ? 85.808 135.809 57.750 1.00 24.57 6 ASN B CA 1
ATOM 647 C C . ASN B 1 6 ? 85.669 134.428 57.174 1.00 24.01 6 ASN B C 1
ATOM 648 O O . ASN B 1 6 ? 85.912 134.251 55.994 1.00 22.07 6 ASN B O 1
ATOM 653 N N . ALA B 1 7 ? 85.310 133.442 57.986 1.00 25.20 7 ALA B N 1
ATOM 654 C CA . ALA B 1 7 ? 85.092 132.113 57.420 1.00 24.15 7 ALA B CA 1
ATOM 655 C C . ALA B 1 7 ? 83.936 132.205 56.436 1.00 24.11 7 ALA B C 1
ATOM 656 O O . ALA B 1 7 ? 83.962 131.606 55.372 1.00 23.96 7 ALA B O 1
ATOM 658 N N . LEU B 1 8 ? 82.893 132.925 56.818 1.00 21.39 8 LEU B N 1
ATOM 659 C CA . LEU B 1 8 ? 81.720 133.046 55.924 1.00 21.02 8 LEU B CA 1
ATOM 660 C C . LEU B 1 8 ? 82.021 133.943 54.727 1.00 19.70 8 LEU B C 1
ATOM 661 O O . LEU B 1 8 ? 81.653 133.647 53.565 1.00 18.11 8 LEU B O 1
ATOM 666 N N . ILE B 1 9 ? 82.691 135.050 54.975 1.00 19.53 9 ILE B N 1
ATOM 667 C CA . ILE B 1 9 ? 83.056 135.960 53.910 1.00 17.16 9 ILE B CA 1
ATOM 668 C C . ILE B 1 9 ? 83.991 135.285 52.897 1.00 19.43 9 ILE B C 1
ATOM 669 O O . ILE B 1 9 ? 83.786 135.382 51.664 1.00 19.64 9 ILE B O 1
ATOM 674 N N . THR B 1 10 ? 85.016 134.591 53.382 1.00 19.95 10 THR B N 1
ATOM 675 C CA . THR B 1 10 ? 85.945 133.913 52.484 1.00 17.49 10 THR B CA 1
ATOM 676 C C . THR B 1 10 ? 85.248 132.777 51.722 1.00 18.07 10 THR B C 1
ATOM 677 O O . THR B 1 10 ? 85.509 132.621 50.540 1.00 18.71 10 THR B O 1
ATOM 681 N N . ALA B 1 11 ? 84.350 132.019 52.352 1.00 18.15 11 ALA B N 1
ATOM 682 C CA . ALA B 1 11 ? 83.590 131.007 51.611 1.00 17.35 11 ALA B CA 1
ATOM 683 C C . ALA B 1 11 ? 82.772 131.679 50.484 1.00 18.75 11 ALA B C 1
ATOM 684 O O . ALA B 1 11 ? 82.737 131.176 49.363 1.00 18.69 11 ALA B O 1
ATOM 686 N N . GLY B 1 12 ? 82.126 132.814 50.762 1.00 18.92 12 GLY B N 1
ATOM 687 C CA . GLY B 1 12 ? 81.365 133.543 49.732 1.00 17.39 12 GLY B CA 1
ATOM 688 C C . GLY B 1 12 ? 82.298 134.037 48.618 1.00 19.99 12 GLY B C 1
ATOM 689 O O . GLY B 1 12 ? 81.932 134.020 47.428 1.00 19.25 12 GLY B O 1
ATOM 690 N N . ALA B 1 13 ? 83.477 134.530 48.991 1.00 19.30 13 ALA B N 1
ATOM 691 C CA . ALA B 1 13 ? 84.470 135.023 48.009 1.00 17.71 13 ALA B CA 1
ATOM 692 C C . ALA B 1 13 ? 84.907 133.923 47.053 1.00 18.56 13 ALA B C 1
ATOM 693 O O . ALA B 1 13 ? 85.126 134.159 45.839 1.00 17.83 13 ALA B O 1
ATOM 695 N N . LEU B 1 14 ? 85.111 132.716 47.592 1.00 17.40 14 LEU B N 1
ATOM 696 C CA . LEU B 1 14 ? 85.583 131.590 46.763 1.00 17.28 14 LEU B CA 1
ATOM 697 C C . LEU B 1 14 ? 84.471 131.136 45.817 1.00 18.50 14 LEU B C 1
ATOM 698 O O . LEU B 1 14 ? 84.722 130.796 44.648 1.00 18.41 14 LEU B O 1
ATOM 703 N N . ILE B 1 15 ? 83.239 131.095 46.325 1.00 16.72 15 ILE B N 1
ATOM 704 C CA . ILE B 1 15 ? 82.099 130.721 45.474 1.00 14.82 15 ILE B CA 1
ATOM 705 C C . ILE B 1 15 ? 81.940 131.796 44.398 1.00 17.81 15 ILE B C 1
ATOM 706 O O . ILE B 1 15 ? 81.802 131.498 43.195 1.00 17.72 15 ILE B O 1
ATOM 711 N N . GLY B 1 16 ? 81.970 133.061 44.814 1.00 16.49 16 GLY B N 1
ATOM 712 C CA . GLY B 1 16 ? 81.874 134.157 43.829 1.00 16.48 16 GLY B CA 1
ATOM 713 C C . GLY B 1 16 ? 83.018 134.139 42.821 1.00 16.66 16 GLY B C 1
ATOM 714 O O . GLY B 1 16 ? 82.737 134.322 41.603 1.00 16.45 16 GLY B O 1
ATOM 715 N N . GLY B 1 17 ? 84.259 133.882 43.242 1.00 17.13 17 GLY B N 1
ATOM 716 C CA . GLY B 1 17 ? 85.397 133.809 42.320 1.00 16.67 17 GLY B CA 1
ATOM 717 C C . GLY B 1 17 ? 85.179 132.652 41.366 1.00 18.52 17 GLY B C 1
ATOM 718 O O . GLY B 1 17 ? 85.568 132.755 40.196 1.00 17.77 17 GLY B O 1
ATOM 719 N N . GLY B 1 18 ? 84.634 131.540 41.861 1.00 16.31 18 GLY B N 1
ATOM 720 C CA . GLY B 1 18 ? 84.387 130.379 41.007 1.00 15.63 18 GLY B CA 1
ATOM 721 C C . GLY B 1 18 ? 83.331 130.696 39.943 1.00 17.85 18 GLY B C 1
ATOM 722 O O . GLY B 1 18 ? 83.435 130.206 38.805 1.00 17.94 18 GLY B O 1
ATOM 723 N N . LEU B 1 19 ? 82.280 131.417 40.324 1.00 16.10 19 LEU B N 1
ATOM 724 C CA . LEU B 1 19 ? 81.232 131.832 39.334 1.00 14.60 19 LEU B CA 1
ATOM 725 C C . LEU B 1 19 ? 81.868 132.707 38.258 1.00 17.24 19 LEU B C 1
ATOM 726 O O . LEU B 1 19 ? 81.568 132.579 37.049 1.00 16.95 19 LEU B O 1
ATOM 731 N N . ILE B 1 20 ? 82.726 133.644 38.677 1.00 15.07 20 ILE B N 1
ATOM 732 C CA . ILE B 1 20 ? 83.383 134.584 37.748 1.00 14.50 20 ILE B CA 1
ATOM 733 C C . ILE B 1 20 ? 84.216 133.823 36.734 1.00 18.88 20 ILE B C 1
ATOM 734 O O . ILE B 1 20 ? 84.136 134.074 35.505 1.00 18.45 20 ILE B O 1
ATOM 739 N N . MET B 1 21 ? 85.033 132.876 37.202 1.00 17.22 21 MET B N 1
ATOM 740 C CA . MET B 1 21 ? 85.894 132.143 36.241 1.00 18.51 21 MET B CA 1
ATOM 741 C C . MET B 1 21 ? 85.148 131.035 35.497 1.00 18.66 21 MET B C 1
ATOM 742 O O . MET B 1 21 ? 85.539 130.722 34.354 1.00 18.63 21 MET B O 1
ATOM 747 N N . GLY B 1 22 ? 84.157 130.381 36.113 1.00 16.05 22 GLY B N 1
ATOM 748 C CA . GLY B 1 22 ? 83.332 129.377 35.420 1.00 16.96 22 GLY B CA 1
ATOM 749 C C . GLY B 1 22 ? 82.646 130.090 34.269 1.00 18.46 22 GLY B C 1
ATOM 750 O O . GLY B 1 22 ? 82.651 129.565 33.153 1.00 18.73 22 GLY B O 1
ATOM 751 N N . GLY B 1 23 ? 82.088 131.272 34.516 1.00 17.26 23 GLY B N 1
ATOM 752 C CA . GLY B 1 23 ? 81.379 131.964 33.417 1.00 16.97 23 GLY B CA 1
ATOM 753 C C . GLY B 1 23 ? 82.386 132.474 32.402 1.00 19.60 23 GLY B C 1
ATOM 754 O O . GLY B 1 23 ? 82.102 132.456 31.152 1.00 16.53 23 GLY B O 1
ATOM 755 N N . GLY B 1 24 ? 83.540 132.952 32.851 1.00 16.84 24 GLY B N 1
ATOM 756 C CA . GLY B 1 24 ? 84.574 133.422 31.908 1.00 16.56 24 GLY B CA 1
ATOM 757 C C . GLY B 1 24 ? 84.942 132.292 30.934 1.00 18.16 24 GLY B C 1
ATOM 758 O O . GLY B 1 24 ? 85.112 132.526 29.734 1.00 19.20 24 GLY B O 1
ATOM 759 N N . ALA B 1 25 ? 85.140 131.079 31.425 1.00 18.08 25 ALA B N 1
ATOM 760 C CA . ALA B 1 25 ? 85.600 129.997 30.507 1.00 17.13 25 ALA B CA 1
ATOM 761 C C . ALA B 1 25 ? 84.482 129.557 29.575 1.00 17.37 25 ALA B C 1
ATOM 762 O O . ALA B 1 25 ? 84.741 129.097 28.452 1.00 18.01 25 ALA B O 1
ATOM 764 N N . ILE B 1 26 ? 83.231 129.643 30.029 1.00 16.18 26 ILE B N 1
ATOM 765 C CA . ILE B 1 26 ? 82.082 129.303 29.148 1.00 15.02 26 ILE B CA 1
ATOM 766 C C . ILE B 1 26 ? 82.085 130.289 27.998 1.00 17.63 26 ILE B C 1
ATOM 767 O O . ILE B 1 26 ? 82.028 129.900 26.815 1.00 18.06 26 ILE B O 1
ATOM 772 N N . GLY B 1 27 ? 82.194 131.564 28.325 1.00 15.73 27 GLY B N 1
ATOM 773 C CA . GLY B 1 27 ? 82.185 132.613 27.261 1.00 15.93 27 GLY B CA 1
ATOM 774 C C . GLY B 1 27 ? 83.415 132.511 26.380 1.00 17.05 27 GLY B C 1
ATOM 775 O O . GLY B 1 27 ? 83.279 132.674 25.160 1.00 19.20 27 GLY B O 1
ATOM 776 N N . ALA B 1 28 ? 84.599 132.221 26.944 1.00 16.67 28 ALA B N 1
ATOM 777 C CA . ALA B 1 28 ? 85.823 132.227 26.115 1.00 18.21 28 ALA B CA 1
ATOM 778 C C . ALA B 1 28 ? 85.877 130.964 25.258 1.00 19.58 28 ALA B C 1
ATOM 779 O O . ALA B 1 28 ? 86.245 131.032 24.069 1.00 19.67 28 ALA B O 1
ATOM 781 N N . GLY B 1 29 ? 85.554 129.806 25.827 1.00 17.56 29 GLY B N 1
ATOM 782 C CA . GLY B 1 29 ? 85.659 128.573 25.060 1.00 18.02 29 GLY B CA 1
ATOM 783 C C . GLY B 1 29 ? 84.671 128.589 23.909 1.00 19.10 29 GLY B C 1
ATOM 784 O O . GLY B 1 29 ? 85.015 128.228 22.762 1.00 18.46 29 GLY B O 1
ATOM 785 N N . ILE B 1 30 ? 83.418 128.935 24.203 1.00 17.15 30 ILE B N 1
ATOM 786 C CA . ILE B 1 30 ? 82.395 128.905 23.122 1.00 15.64 30 ILE B CA 1
ATOM 787 C C . ILE B 1 30 ? 82.620 130.087 22.192 1.00 18.01 30 ILE B C 1
ATOM 788 O O . ILE B 1 30 ? 82.553 129.898 20.976 1.00 17.78 30 ILE B O 1
ATOM 793 N N . GLY B 1 31 ? 82.923 131.278 22.692 1.00 16.12 31 GLY B N 1
ATOM 794 C CA . GLY B 1 31 ? 83.157 132.391 21.754 1.00 17.37 31 GLY B CA 1
ATOM 795 C C . GLY B 1 31 ? 84.346 132.154 20.824 1.00 18.52 31 GLY B C 1
ATOM 796 O O . GLY B 1 31 ? 84.301 132.472 19.622 1.00 19.64 31 GLY B O 1
ATOM 797 N N . ASP B 1 32 ? 85.433 131.631 21.376 1.00 18.14 32 ASP B N 1
ATOM 798 C CA . ASP B 1 32 ? 86.621 131.363 20.522 1.00 19.26 32 ASP B CA 1
ATOM 799 C C . ASP B 1 32 ? 86.320 130.223 19.563 1.00 20.20 32 ASP B C 1
ATOM 800 O O . ASP B 1 32 ? 86.766 130.243 18.402 1.00 19.93 32 ASP B O 1
ATOM 805 N N . GLY B 1 33 ? 85.548 129.224 19.984 1.00 18.17 33 GLY B N 1
ATOM 806 C CA . GLY B 1 33 ? 85.212 128.118 19.053 1.00 18.52 33 GLY B CA 1
ATOM 807 C C . GLY B 1 33 ? 84.338 128.638 17.915 1.00 19.75 33 GLY B C 1
ATOM 808 O O . GLY B 1 33 ? 84.492 128.232 16.746 1.00 18.77 33 GLY B O 1
ATOM 809 N N . ILE B 1 34 ? 83.422 129.528 18.231 1.00 17.47 34 ILE B N 1
ATOM 810 C CA . ILE B 1 34 ? 82.560 130.110 17.166 1.00 17.29 34 ILE B CA 1
ATOM 811 C C . ILE B 1 34 ? 83.357 131.000 16.240 1.00 18.95 34 ILE B C 1
ATOM 812 O O . ILE B 1 34 ? 83.177 130.957 15.033 1.00 19.41 34 ILE B O 1
ATOM 817 N N . ALA B 1 35 ? 84.278 131.786 16.796 1.00 21.20 35 ALA B N 1
ATOM 818 C CA . ALA B 1 35 ? 85.126 132.610 15.903 1.00 19.76 35 ALA B CA 1
ATOM 819 C C . ALA B 1 35 ? 85.993 131.715 14.986 1.00 21.49 35 ALA B C 1
ATOM 820 O O . ALA B 1 35 ? 86.126 131.949 13.778 1.00 21.87 35 ALA B O 1
ATOM 822 N N . GLY B 1 36 ? 86.557 130.665 15.564 1.00 21.52 36 GLY B N 1
ATOM 823 C CA . GLY B 1 36 ? 87.426 129.787 14.791 1.00 21.43 36 GLY B CA 1
ATOM 824 C C . GLY B 1 36 ? 86.658 128.991 13.767 1.00 19.59 36 GLY B C 1
ATOM 825 O O . GLY B 1 36 ? 87.179 128.636 12.707 1.00 20.47 36 GLY B O 1
ATOM 826 N N . ASN B 1 37 ? 85.408 128.667 14.070 1.00 20.20 37 ASN B N 1
ATOM 827 C CA . ASN B 1 37 ? 84.538 127.984 13.099 1.00 18.24 37 ASN B CA 1
ATOM 828 C C . ASN B 1 37 ? 84.462 128.779 11.802 1.00 22.25 37 ASN B C 1
ATOM 829 O O . ASN B 1 37 ? 84.600 128.229 10.704 1.00 21.75 37 ASN B O 1
ATOM 834 N N . ALA B 1 38 ? 84.289 130.083 11.927 1.00 21.38 38 ALA B N 1
ATOM 835 C CA . ALA B 1 38 ? 84.265 130.933 10.718 1.00 22.25 38 ALA B CA 1
ATOM 836 C C . ALA B 1 38 ? 85.623 131.035 10.005 1.00 23.12 38 ALA B C 1
ATOM 837 O O . ALA B 1 38 ? 85.673 131.118 8.770 1.00 23.74 38 ALA B O 1
ATOM 839 N N . LEU B 1 39 ? 86.705 131.080 10.766 1.00 23.40 39 LEU B N 1
ATOM 840 C CA . LEU B 1 39 ? 88.056 131.113 10.163 1.00 23.68 39 LEU B CA 1
ATOM 841 C C . LEU B 1 39 ? 88.307 129.847 9.332 1.00 23.27 39 LEU B C 1
ATOM 842 O O . LEU B 1 39 ? 88.776 129.868 8.193 1.00 24.75 39 LEU B O 1
ATOM 847 N N . ILE B 1 40 ? 87.958 128.710 9.932 1.00 23.22 40 ILE B N 1
ATOM 848 C CA . ILE B 1 40 ? 88.163 127.425 9.261 1.00 22.50 40 ILE B CA 1
ATOM 849 C C . ILE B 1 40 ? 87.310 127.337 8.022 1.00 27.02 40 ILE B C 1
ATOM 850 O O . ILE B 1 40 ? 87.794 126.946 6.959 1.00 27.33 40 ILE B O 1
ATOM 855 N N . SER B 1 41 ? 86.032 127.693 8.137 1.00 25.90 41 SER B N 1
ATOM 856 C CA . SER B 1 41 ? 85.152 127.628 6.953 1.00 25.62 41 SER B CA 1
ATOM 857 C C . SER B 1 41 ? 85.579 128.606 5.875 1.00 29.45 41 SER B C 1
ATOM 858 O O . SER B 1 41 ? 85.455 128.320 4.677 1.00 30.59 41 SER B O 1
ATOM 861 N N . GLY B 1 42 ? 86.036 129.780 6.302 1.00 27.55 42 GLY B N 1
ATOM 862 C CA . GLY B 1 42 ? 86.426 130.817 5.352 1.00 28.84 42 GLY B CA 1
ATOM 863 C C . GLY B 1 42 ? 87.640 130.402 4.566 1.00 34.50 42 GLY B C 1
ATOM 864 O O . GLY B 1 42 ? 87.715 130.662 3.372 1.00 37.76 42 GLY B O 1
ATOM 865 N N . ILE B 1 43 ? 88.591 129.734 5.217 1.00 31.97 43 ILE B N 1
ATOM 866 C CA . ILE B 1 43 ? 89.768 129.218 4.524 1.00 33.24 43 ILE B CA 1
ATOM 867 C C . ILE B 1 43 ? 89.430 128.029 3.641 1.00 37.69 43 ILE B C 1
ATOM 868 O O . ILE B 1 43 ? 90.062 127.843 2.578 1.00 39.51 43 ILE B O 1
ATOM 873 N N . ALA B 1 44 ? 88.443 127.224 4.040 1.00 35.83 44 ALA B N 1
ATOM 874 C CA . ALA B 1 44 ? 87.999 126.108 3.191 1.00 35.63 44 ALA B CA 1
ATOM 875 C C . ALA B 1 44 ? 87.410 126.642 1.893 1.00 39.02 44 ALA B C 1
ATOM 876 O O . ALA B 1 44 ? 87.687 126.108 0.808 1.00 41.87 44 ALA B O 1
ATOM 878 N N . ARG B 1 45 ? 86.622 127.706 2.008 1.00 39.68 45 ARG B N 1
ATOM 879 C CA . ARG B 1 45 ? 85.960 128.317 0.844 1.00 45.55 45 ARG B CA 1
ATOM 880 C C . ARG B 1 45 ? 86.896 129.157 -0.003 1.00 47.85 45 ARG B C 1
ATOM 881 O O . ARG B 1 45 ? 86.853 129.090 -1.247 1.00 50.79 45 ARG B O 1
ATOM 889 N N . GLN B 1 46 ? 87.723 129.971 0.649 1.00 51.29 46 GLN B N 1
ATOM 890 C CA . GLN B 1 46 ? 88.638 130.891 -0.050 1.00 55.13 46 GLN B CA 1
ATOM 891 C C . GLN B 1 46 ? 90.068 130.772 0.439 1.00 52.20 46 GLN B C 1
ATOM 892 O O . GLN B 1 46 ? 90.539 131.653 1.144 1.00 49.62 46 GLN B O 1
ATOM 898 N N . PRO B 1 47 ? 90.780 129.700 0.063 1.00 50.93 47 PRO B N 1
ATOM 899 C CA . PRO B 1 47 ? 92.101 129.473 0.673 1.00 56.68 47 PRO B CA 1
ATOM 900 C C . PRO B 1 47 ? 93.078 130.644 0.501 1.00 66.23 47 PRO B C 1
ATOM 901 O O . PRO B 1 47 ? 93.969 130.846 1.331 1.00 69.89 47 PRO B O 1
ATOM 905 N N . GLU B 1 48 ? 92.872 131.424 -0.552 1.00 71.38 48 GLU B N 1
ATOM 906 C CA . GLU B 1 48 ? 93.662 132.620 -0.819 1.00 81.32 48 GLU B CA 1
ATOM 907 C C . GLU B 1 48 ? 93.332 133.763 0.141 1.00 84.43 48 GLU B C 1
ATOM 908 O O . GLU B 1 48 ? 94.109 134.708 0.271 1.00 86.07 48 GLU B O 1
ATOM 914 N N . ALA B 1 49 ? 92.173 133.686 0.795 1.00 86.86 49 ALA B N 1
ATOM 915 C CA . ALA B 1 49 ? 91.828 134.657 1.825 1.00 84.63 49 ALA B CA 1
ATOM 916 C C . ALA B 1 49 ? 92.908 134.603 2.882 1.00 83.15 49 ALA B C 1
ATOM 917 O O . ALA B 1 49 ? 93.852 135.396 2.836 1.00 87.26 49 ALA B O 1
ATOM 919 N N . GLN B 1 50 ? 92.784 133.647 3.801 1.00 75.54 50 GLN B N 1
ATOM 920 C CA . GLN B 1 50 ? 93.791 133.402 4.831 1.00 72.27 50 GLN B CA 1
ATOM 921 C C . GLN B 1 50 ? 94.303 134.702 5.452 1.00 67.35 50 GLN B C 1
ATOM 922 O O . GLN B 1 50 ? 93.921 135.070 6.561 1.00 60.06 50 GLN B O 1
ATOM 928 N N . GLY B 1 51 ? 95.160 135.399 4.708 1.00 63.60 51 GLY B N 1
ATOM 929 C CA . GLY B 1 51 ? 95.694 136.676 5.136 1.00 59.36 51 GLY B CA 1
ATOM 930 C C . GLY B 1 51 ? 94.656 137.668 5.625 1.00 54.90 51 GLY B C 1
ATOM 931 O O . GLY B 1 51 ? 94.781 138.191 6.732 1.00 63.88 51 GLY B O 1
ATOM 932 N N . ARG B 1 52 ? 93.617 137.909 4.829 1.00 44.96 52 ARG B N 1
ATOM 933 C CA . ARG B 1 52 ? 92.614 138.902 5.190 1.00 45.03 52 ARG B CA 1
ATOM 934 C C . ARG B 1 52 ? 91.628 138.403 6.248 1.00 39.97 52 ARG B C 1
ATOM 935 O O . ARG B 1 52 ? 90.762 139.167 6.701 1.00 40.25 52 ARG B O 1
ATOM 943 N N . LEU B 1 53 ? 91.703 137.123 6.593 1.00 33.35 53 LEU B N 1
ATOM 944 C CA . LEU B 1 53 ? 90.765 136.587 7.611 1.00 36.67 53 LEU B CA 1
ATOM 945 C C . LEU B 1 53 ? 91.372 136.648 8.980 1.00 42.11 53 LEU B C 1
ATOM 946 O O . LEU B 1 53 ? 90.652 136.634 9.997 1.00 34.82 53 LEU B O 1
ATOM 951 N N . PHE B 1 54 ? 92.694 136.713 9.060 1.00 45.72 54 PHE B N 1
ATOM 952 C CA . PHE B 1 54 ? 93.261 136.616 10.405 1.00 47.04 54 PHE B CA 1
ATOM 953 C C . PHE B 1 54 ? 93.115 137.925 11.211 1.00 40.84 54 PHE B C 1
ATOM 954 O O . PHE B 1 54 ? 92.972 137.866 12.449 1.00 37.56 54 PHE B O 1
ATOM 962 N N . THR B 1 55 ? 93.067 139.079 10.545 1.00 36.61 55 THR B N 1
ATOM 963 C CA . THR B 1 55 ? 92.775 140.343 11.244 1.00 36.12 55 THR B CA 1
ATOM 964 C C . THR B 1 55 ? 91.365 140.361 11.923 1.00 33.28 55 THR B C 1
ATOM 965 O O . THR B 1 55 ? 91.269 140.623 13.129 1.00 31.59 55 THR B O 1
ATOM 969 N N . PRO B 1 56 ? 90.274 140.060 11.183 1.00 31.83 56 PRO B N 1
ATOM 970 C CA . PRO B 1 56 ? 88.992 139.972 11.894 1.00 28.96 56 PRO B CA 1
ATOM 971 C C . PRO B 1 56 ? 88.966 138.853 12.943 1.00 25.44 56 PRO B C 1
ATOM 972 O O . PRO B 1 56 ? 88.279 138.977 13.958 1.00 25.82 56 PRO B O 1
ATOM 976 N N . PHE B 1 57 ? 89.643 137.743 12.666 1.00 27.10 57 PHE B N 1
ATOM 977 C CA . PHE B 1 57 ? 89.712 136.660 13.662 1.00 26.91 57 PHE B CA 1
ATOM 978 C C . PHE B 1 57 ? 90.373 137.147 14.962 1.00 25.34 57 PHE B C 1
ATOM 979 O O . PHE B 1 57 ? 89.839 136.928 16.077 1.00 24.20 57 PHE B O 1
ATOM 987 N N . PHE B 1 58 ? 91.496 137.854 14.821 1.00 29.70 58 PHE B N 1
ATOM 988 C CA . PHE B 1 58 ? 92.236 138.290 16.024 1.00 29.93 58 PHE B CA 1
ATOM 989 C C . PHE B 1 58 ? 91.493 139.381 16.771 1.00 26.64 58 PHE B C 1
ATOM 990 O O . PHE B 1 58 ? 91.565 139.444 17.983 1.00 25.90 58 PHE B O 1
ATOM 998 N N . ILE B 1 59 ? 90.781 140.256 16.067 1.00 27.36 59 ILE B N 1
ATOM 999 C CA . ILE B 1 59 ? 89.957 141.256 16.737 1.00 23.94 59 ILE B CA 1
ATOM 1000 C C . ILE B 1 59 ? 88.854 140.554 17.546 1.00 24.08 59 ILE B C 1
ATOM 1001 O O . ILE B 1 59 ? 88.592 140.868 18.705 1.00 25.19 59 ILE B O 1
ATOM 1006 N N . THR B 1 60 ? 88.219 139.552 16.937 1.00 23.86 60 THR B N 1
ATOM 1007 C CA . THR B 1 60 ? 87.155 138.833 17.642 1.00 22.97 60 THR B CA 1
ATOM 1008 C C . THR B 1 60 ? 87.697 138.090 18.862 1.00 21.37 60 THR B C 1
ATOM 1009 O O . THR B 1 60 ? 87.131 138.183 19.956 1.00 23.72 60 THR B O 1
ATOM 1013 N N . VAL B 1 61 ? 88.789 137.342 18.651 1.00 23.76 61 VAL B N 1
ATOM 1014 C CA . VAL B 1 61 ? 89.395 136.611 19.786 1.00 22.78 61 VAL B CA 1
ATOM 1015 C C . VAL B 1 61 ? 89.871 137.608 20.875 1.00 24.00 61 VAL B C 1
ATOM 1016 O O . VAL B 1 61 ? 89.765 137.295 22.091 1.00 23.0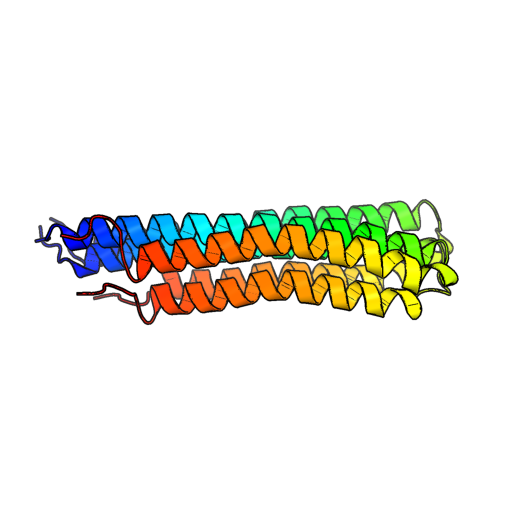4 61 VAL B O 1
ATOM 1020 N N . GLY B 1 62 ? 90.374 138.768 20.492 1.00 25.35 62 GLY B N 1
ATOM 1021 C CA . GLY B 1 62 ? 90.808 139.762 21.469 1.00 23.93 62 GLY B CA 1
ATOM 1022 C C . GLY B 1 62 ? 89.659 140.225 22.320 1.00 24.61 62 GLY B C 1
ATOM 1023 O O . GLY B 1 62 ? 89.788 140.361 23.544 1.00 23.50 62 GLY B O 1
ATOM 1024 N N . LEU B 1 63 ? 88.496 140.443 21.704 1.00 23.21 63 LEU B N 1
ATOM 1025 C CA . LEU B 1 63 ? 87.316 140.830 22.470 1.00 23.17 63 LEU B CA 1
ATOM 1026 C C . LEU B 1 63 ? 86.857 139.726 23.422 1.00 21.29 63 LEU B C 1
ATOM 1027 O O . LEU B 1 63 ? 86.505 139.974 24.593 1.00 22.95 63 LEU B O 1
ATOM 1032 N N . VAL B 1 64 ? 86.828 138.496 22.917 1.00 20.83 64 VAL B N 1
ATOM 1033 C CA . VAL B 1 64 ? 86.411 137.358 23.754 1.00 21.56 64 VAL B CA 1
ATOM 1034 C C . VAL B 1 64 ? 87.376 137.205 24.929 1.00 22.17 64 VAL B C 1
ATOM 1035 O O . VAL B 1 64 ? 86.939 137.014 26.071 1.00 23.15 64 VAL B O 1
ATOM 1039 N N . GLU B 1 65 ? 88.670 137.270 24.651 1.00 22.42 65 GLU B N 1
ATOM 1040 C CA . GLU B 1 65 ? 89.685 137.074 25.708 1.00 26.72 65 GLU B CA 1
ATOM 1041 C C . GLU B 1 65 ? 89.660 138.245 26.696 1.00 26.24 65 GLU B C 1
ATOM 1042 O O . GLU B 1 65 ? 90.007 138.074 27.862 1.00 23.60 65 GLU B O 1
ATOM 1048 N N . ALA B 1 66 ? 89.297 139.439 26.235 1.00 24.21 66 ALA B N 1
ATOM 1049 C CA . ALA B 1 66 ? 89.192 140.564 27.176 1.00 25.30 66 ALA B CA 1
ATOM 1050 C C . ALA B 1 66 ? 88.168 140.258 28.264 1.00 25.60 66 ALA B C 1
ATOM 1051 O O . ALA B 1 66 ? 88.407 140.582 29.438 1.00 26.52 66 ALA B O 1
ATOM 1053 N N . ALA B 1 67 ? 87.033 139.654 27.915 1.00 22.24 67 ALA B N 1
ATOM 1054 C CA . ALA B 1 67 ? 86.037 139.269 28.926 1.00 21.45 67 ALA B CA 1
ATOM 1055 C C . ALA B 1 67 ? 86.639 138.239 29.869 1.00 23.79 67 ALA B C 1
ATOM 1056 O O . ALA B 1 67 ? 86.464 138.322 31.109 1.00 23.57 67 ALA B O 1
ATOM 1058 N N . TYR B 1 68 ? 87.374 137.292 29.310 1.00 19.91 68 TYR B N 1
ATOM 1059 C CA . TYR B 1 68 ? 87.952 136.208 30.138 1.00 19.07 68 TYR B CA 1
ATOM 1060 C C . TYR B 1 68 ? 88.930 136.801 31.170 1.00 19.13 68 TYR B C 1
ATOM 1061 O O . TYR B 1 68 ? 88.893 136.448 32.375 1.00 20.53 68 TYR B O 1
ATOM 1070 N N . PHE B 1 69 ? 89.796 137.689 30.696 1.00 19.90 69 PHE B N 1
ATOM 1071 C CA . PHE B 1 69 ? 90.875 138.180 31.586 1.00 22.48 69 PHE B CA 1
ATOM 1072 C C . PHE B 1 69 ? 90.406 139.310 32.492 1.00 23.64 69 PHE B C 1
ATOM 1073 O O . PHE B 1 69 ? 90.954 139.478 33.596 1.00 24.46 69 PHE B O 1
ATOM 1081 N N . ILE B 1 70 ? 89.418 140.098 32.072 1.00 22.11 70 ILE B N 1
ATOM 1082 C CA . ILE B 1 70 ? 88.849 141.058 33.028 1.00 21.49 70 ILE B CA 1
ATOM 1083 C C . ILE B 1 70 ? 88.172 140.252 34.142 1.00 23.21 70 ILE B C 1
ATOM 1084 O O . ILE B 1 70 ? 88.309 140.589 35.334 1.00 22.72 70 ILE B O 1
ATOM 1089 N N . ASN B 1 71 ? 87.437 139.192 33.787 1.00 18.48 71 ASN B N 1
ATOM 1090 C CA . ASN B 1 71 ? 86.848 138.332 34.833 1.00 18.27 71 ASN B CA 1
ATOM 1091 C C . ASN B 1 71 ? 87.954 137.761 35.712 1.00 21.53 71 ASN B C 1
ATOM 1092 O O . ASN B 1 71 ? 87.822 137.733 36.947 1.00 21.09 71 ASN B O 1
ATOM 1097 N N . LEU B 1 72 ? 89.040 137.315 35.106 1.00 20.26 72 LEU B N 1
ATOM 1098 C CA . LEU B 1 72 ? 90.096 136.680 35.918 1.00 20.87 72 LEU B CA 1
ATOM 1099 C C . LEU B 1 72 ? 90.622 137.682 36.937 1.00 23.35 72 LEU B C 1
ATOM 1100 O O . LEU B 1 72 ? 90.872 137.313 38.119 1.00 23.32 72 LEU B O 1
ATOM 1105 N N . ALA B 1 73 ? 90.810 138.929 36.516 1.00 21.83 73 ALA B N 1
ATOM 1106 C CA . ALA B 1 73 ? 91.323 139.976 37.419 1.00 23.08 73 ALA B CA 1
ATOM 1107 C C . ALA B 1 73 ? 90.353 140.164 38.578 1.00 23.55 73 ALA B C 1
ATOM 1108 O O . ALA B 1 73 ? 90.786 140.343 39.738 1.00 24.19 73 ALA B O 1
ATOM 1110 N N . PHE B 1 74 ? 89.054 140.166 38.314 1.00 20.40 74 PHE B N 1
ATOM 1111 C CA . PHE B 1 74 ? 88.119 140.316 39.451 1.00 22.28 74 PHE B CA 1
ATOM 1112 C C . PHE B 1 74 ? 88.028 139.057 40.302 1.00 20.95 74 PHE B C 1
ATOM 1113 O O . PHE B 1 74 ? 87.808 139.155 41.543 1.00 21.39 74 PHE B O 1
ATOM 1121 N N . MET B 1 75 ? 88.169 137.876 39.707 1.00 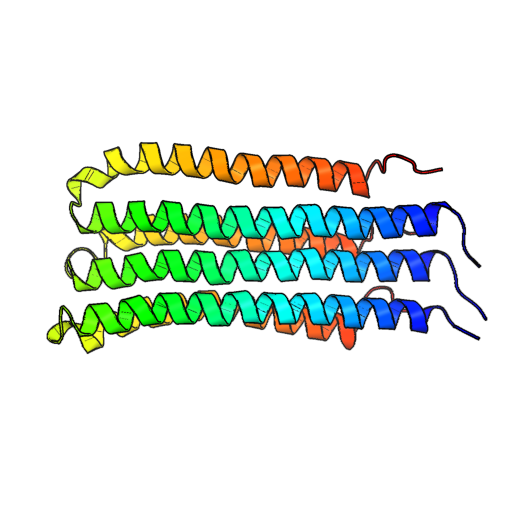20.57 75 MET B N 1
ATOM 1122 C CA . MET B 1 75 ? 88.282 136.673 40.557 1.00 21.58 75 MET B CA 1
ATOM 1123 C C . MET B 1 75 ? 89.463 136.853 41.514 1.00 19.81 75 MET B C 1
ATOM 1124 O O . MET B 1 75 ? 89.359 136.518 42.734 1.00 21.74 75 MET B O 1
ATOM 1129 N N . ALA B 1 76 ? 90.583 137.346 41.004 1.00 20.70 76 ALA B N 1
ATOM 1130 C CA . ALA B 1 76 ? 91.802 137.511 41.835 1.00 22.76 76 ALA B CA 1
ATOM 1131 C C . ALA B 1 76 ? 91.521 138.496 42.944 1.00 24.02 76 ALA B C 1
ATOM 1132 O O . ALA B 1 76 ? 91.929 138.277 44.084 1.00 23.56 76 ALA B O 1
ATOM 1134 N N . LEU B 1 77 ? 90.825 139.585 42.624 1.00 22.21 77 LEU B N 1
ATOM 1135 C CA . LEU B 1 77 ? 90.424 140.554 43.659 1.00 21.91 77 LEU B CA 1
ATOM 1136 C C . LEU B 1 77 ? 89.559 139.877 44.746 1.00 20.52 77 LEU B C 1
ATOM 1137 O O . LEU B 1 77 ? 89.793 140.038 45.948 1.00 22.15 77 LEU B O 1
ATOM 1142 N N . PHE B 1 78 ? 88.580 139.109 44.309 1.00 20.10 78 PHE B N 1
ATOM 1143 C CA . PHE B 1 78 ? 87.655 138.468 45.239 1.00 19.23 78 PHE B CA 1
ATOM 1144 C C . PHE B 1 78 ? 88.378 137.550 46.191 1.00 21.09 78 PHE B C 1
ATOM 1145 O O . PHE B 1 78 ? 87.997 137.483 47.370 1.00 22.44 78 PHE B O 1
ATOM 1153 N N . VAL B 1 79 ? 89.362 136.794 45.692 1.00 19.87 79 VAL B N 1
ATOM 1154 C CA . VAL B 1 79 ? 89.879 135.735 46.551 1.00 21.36 79 VAL B CA 1
ATOM 1155 C C . VAL B 1 79 ? 91.205 136.130 47.213 1.00 23.37 79 VAL B C 1
ATOM 1156 O O . VAL B 1 79 ? 91.522 135.569 48.278 1.00 24.25 79 VAL B O 1
ATOM 1160 N N . PHE B 1 80 ? 91.988 137.055 46.619 1.00 23.50 80 PHE B N 1
ATOM 1161 C CA . PHE B 1 80 ? 93.265 137.447 47.258 1.00 23.95 80 PHE B CA 1
ATOM 1162 C C . PHE B 1 80 ? 93.188 138.784 47.999 1.00 22.27 80 PHE B C 1
ATOM 1163 O O . PHE B 1 80 ? 94.120 139.149 48.743 1.00 25.91 80 PHE B O 1
ATOM 1171 N N . ALA B 1 81 ? 92.133 139.555 47.751 1.00 23.64 81 ALA B N 1
ATOM 1172 C CA . ALA B 1 81 ? 91.963 140.866 48.409 1.00 26.08 81 ALA B CA 1
ATOM 1173 C C . ALA B 1 81 ? 90.501 141.141 48.671 1.00 24.98 81 ALA B C 1
ATOM 1174 O O . ALA B 1 81 ? 89.945 142.162 48.249 1.00 25.71 81 ALA B O 1
ATOM 1176 N N . THR B 1 82 ? 89.844 140.191 49.315 1.00 22.93 82 THR B N 1
ATOM 1177 C CA . THR B 1 82 ? 88.388 140.195 49.333 1.00 22.32 82 THR B CA 1
ATOM 1178 C C . THR B 1 82 ? 87.766 141.503 49.810 1.00 23.90 82 THR B C 1
ATOM 1179 O O . THR B 1 82 ? 87.987 141.922 50.947 1.00 23.12 82 THR B O 1
ATOM 1183 N N . PRO B 1 83 ? 86.963 142.156 48.982 1.00 24.21 83 PRO B N 1
ATOM 1184 C CA . PRO B 1 83 ? 86.317 143.387 49.468 1.00 27.25 83 PRO B CA 1
ATOM 1185 C C . PRO B 1 83 ? 85.314 143.052 50.579 1.00 22.47 83 PRO B C 1
ATOM 1186 O O . PRO B 1 83 ? 84.548 142.104 50.403 1.00 23.80 83 PRO B O 1
ATOM 1190 N N . GLY B 1 84 ? 85.370 143.788 51.693 1.00 28.02 84 GLY B N 1
ATOM 1191 C CA . GLY B 1 84 ? 84.469 143.538 52.807 1.00 27.83 84 GLY B CA 1
ATOM 1192 C C . GLY B 1 84 ? 84.997 142.563 53.835 1.00 26.51 84 GLY B C 1
ATOM 1193 O O . GLY B 1 84 ? 84.315 142.271 54.823 1.00 25.64 84 GLY B O 1
ATOM 1194 N N . LEU B 1 85 ? 86.185 142.020 53.603 1.00 25.60 85 LEU B N 1
ATOM 1195 C CA . LEU B 1 85 ? 86.776 141.166 54.652 1.00 27.70 85 LEU B CA 1
ATOM 1196 C C . LEU B 1 85 ? 86.877 141.907 55.973 1.00 31.17 85 LEU B C 1
ATOM 1197 O O . LEU B 1 85 ? 87.171 143.112 56.015 1.00 27.77 85 LEU B O 1
ATOM 1202 N N . GLN B 1 86 ? 86.611 141.177 57.060 1.00 26.74 86 GLN B N 1
ATOM 1203 C CA . GLN B 1 86 ? 86.587 141.772 58.399 1.00 25.37 86 GLN B CA 1
ATOM 1204 C C . GLN B 1 86 ? 87.849 141.402 59.145 1.00 34.27 86 GLN B C 1
ATOM 1205 O O . GLN B 1 86 ? 88.797 140.943 58.514 1.00 35.99 86 GLN B O 1
ATOM 1212 N N . GLU C 1 2 ? 80.714 132.011 65.823 1.00 64.28 2 GLU C N 1
ATOM 1213 C CA . GLU C 1 2 ? 80.537 133.450 65.982 1.00 64.90 2 GLU C CA 1
ATOM 1214 C C . GLU C 1 2 ? 80.509 134.186 64.630 1.00 60.92 2 GLU C C 1
ATOM 1215 O O . GLU C 1 2 ? 81.361 133.983 63.757 1.00 58.89 2 GLU C O 1
ATOM 1221 N N . LEU C 1 3 ? 79.505 135.033 64.472 1.00 52.21 3 LEU C N 1
ATOM 1222 C CA . LEU C 1 3 ? 79.223 135.685 63.203 1.00 44.90 3 LEU C CA 1
ATOM 1223 C C . LEU C 1 3 ? 78.742 137.078 63.551 1.00 43.10 3 LEU C C 1
ATOM 1224 O O . LEU C 1 3 ? 78.539 137.380 64.722 1.00 42.33 3 LEU C O 1
ATOM 1229 N N . ASP C 1 4 ? 78.594 137.928 62.543 1.00 33.89 4 ASP C N 1
ATOM 1230 C CA . ASP C 1 4 ? 77.907 139.197 62.700 1.00 30.26 4 ASP C CA 1
ATOM 1231 C C . ASP C 1 4 ? 77.075 139.386 61.413 1.00 27.46 4 ASP C C 1
ATOM 1232 O O . ASP C 1 4 ? 77.281 138.671 60.423 1.00 27.79 4 ASP C O 1
ATOM 1237 N N . PRO C 1 5 ? 76.132 140.327 61.428 1.00 26.80 5 PRO C N 1
ATOM 1238 C CA . PRO C 1 5 ? 75.223 140.414 60.275 1.00 24.74 5 PRO C CA 1
ATOM 1239 C C . PRO C 1 5 ? 75.940 140.733 58.954 1.00 24.04 5 PRO C C 1
ATOM 1240 O O . PRO C 1 5 ? 75.588 140.163 57.917 1.00 23.61 5 PRO C O 1
ATOM 1244 N N . ASN C 1 6 ? 76.942 141.606 58.989 1.00 24.39 6 ASN C N 1
ATOM 1245 C CA . ASN C 1 6 ? 77.616 141.951 57.733 1.00 24.03 6 ASN C CA 1
ATOM 1246 C C . ASN C 1 6 ? 78.441 140.827 57.182 1.00 23.56 6 ASN C C 1
ATOM 1247 O O . ASN C 1 6 ? 78.745 140.829 55.972 1.00 22.68 6 ASN C O 1
ATOM 1252 N N . ALA C 1 7 ? 78.807 139.841 57.996 1.00 24.60 7 ALA C N 1
ATOM 1253 C CA . ALA C 1 7 ? 79.530 138.688 57.432 1.00 23.08 7 ALA C CA 1
ATOM 1254 C C . ALA C 1 7 ? 78.626 137.949 56.428 1.00 23.28 7 ALA C C 1
ATOM 1255 O O . ALA C 1 7 ? 79.085 137.529 55.353 1.00 22.98 7 ALA C O 1
ATOM 1257 N N . LEU C 1 8 ? 77.354 137.785 56.788 1.00 21.20 8 LEU C N 1
ATOM 1258 C CA . LEU C 1 8 ? 76.404 137.053 55.942 1.00 19.05 8 LEU C CA 1
ATOM 1259 C C . LEU C 1 8 ? 76.053 137.960 54.751 1.00 19.18 8 LEU C C 1
ATOM 1260 O O . LEU C 1 8 ? 75.945 137.512 53.592 1.00 19.35 8 LEU C O 1
ATOM 1265 N N . ILE C 1 9 ? 75.856 139.244 55.015 1.00 20.58 9 ILE C N 1
ATOM 1266 C CA . ILE C 1 9 ? 75.530 140.158 53.890 1.00 18.67 9 ILE C CA 1
ATOM 1267 C C . ILE C 1 9 ? 76.653 140.228 52.865 1.00 20.97 9 ILE C C 1
ATOM 1268 O O . ILE C 1 9 ? 76.413 140.137 51.653 1.00 19.69 9 ILE C O 1
ATOM 1273 N N . THR C 1 10 ? 77.887 140.348 53.340 1.00 19.93 10 THR C N 1
ATOM 1274 C CA . THR C 1 10 ? 79.030 140.405 52.414 1.00 17.69 10 THR C CA 1
ATOM 1275 C C . THR C 1 10 ? 79.217 139.093 51.682 1.00 19.07 10 THR C C 1
ATOM 1276 O O . THR C 1 10 ? 79.546 139.093 50.488 1.00 18.87 10 THR C O 1
ATOM 1280 N N . ALA C 1 11 ? 79.010 137.967 52.341 1.00 18.50 11 ALA C N 1
ATOM 1281 C CA . ALA C 1 11 ? 79.062 136.684 51.606 1.00 17.74 11 ALA C CA 1
ATOM 1282 C C . ALA C 1 11 ? 78.021 136.684 50.473 1.00 18.13 11 ALA C C 1
ATOM 1283 O O . ALA C 1 11 ? 78.340 136.230 49.361 1.00 18.68 11 ALA C O 1
ATOM 1285 N N . GLY C 1 12 ? 76.798 137.123 50.755 1.00 19.05 12 GLY C N 1
ATOM 1286 C CA . GLY C 1 12 ? 75.757 137.159 49.720 1.00 18.25 12 GLY C CA 1
ATOM 1287 C C . GLY C 1 12 ? 76.177 138.133 48.606 1.00 18.24 12 GLY C C 1
ATOM 1288 O O . GLY C 1 12 ? 75.879 137.905 47.393 1.00 18.03 12 GLY C O 1
ATOM 1289 N N . ALA C 1 13 ? 76.787 139.260 48.966 1.00 18.46 13 ALA C N 1
ATOM 1290 C CA . ALA C 1 13 ? 77.186 140.286 47.974 1.00 18.82 13 ALA C CA 1
ATOM 1291 C C . ALA C 1 13 ? 78.230 139.719 47.032 1.00 18.09 13 ALA C C 1
ATOM 1292 O O . ALA C 1 13 ? 78.227 140.011 45.812 1.00 19.15 13 ALA C O 1
ATOM 1294 N N . LEU C 1 14 ? 79.172 138.938 47.568 1.00 16.59 14 LEU C N 1
ATOM 1295 C CA . LEU C 1 14 ? 80.241 138.345 46.742 1.00 16.71 14 LEU C CA 1
ATOM 1296 C C . LEU C 1 14 ? 79.656 137.273 45.818 1.00 17.82 14 LEU C C 1
ATOM 1297 O O . LEU C 1 14 ? 80.062 137.174 44.662 1.00 17.58 14 LEU C O 1
ATOM 1302 N N . ILE C 1 15 ? 78.736 136.456 46.329 1.00 16.11 15 ILE C N 1
ATOM 1303 C CA . ILE C 1 15 ? 78.125 135.435 45.470 1.00 14.80 15 ILE C CA 1
ATOM 1304 C C . ILE C 1 15 ? 77.311 136.173 44.378 1.00 17.37 15 ILE C C 1
ATOM 1305 O O . ILE C 1 15 ? 77.398 135.854 43.183 1.00 16.86 15 ILE C O 1
ATOM 1310 N N . GLY C 1 16 ? 76.539 137.157 44.798 1.00 17.45 16 GLY C N 1
ATOM 1311 C CA . GLY C 1 16 ? 75.725 137.919 43.832 1.00 17.31 16 GLY C CA 1
ATOM 1312 C C . GLY C 1 16 ? 76.614 138.626 42.804 1.00 17.54 16 GLY C C 1
ATOM 1313 O O . GLY C 1 16 ? 76.296 138.592 41.592 1.00 17.03 16 GLY C O 1
ATOM 1314 N N . GLY C 1 17 ? 77.739 139.212 43.227 1.00 17.18 17 GLY C N 1
ATOM 1315 C CA . GLY C 1 17 ? 78.645 139.914 42.307 1.00 17.91 17 GLY C CA 1
ATOM 1316 C C . GLY C 1 17 ? 79.237 138.889 41.362 1.00 19.38 17 GLY C C 1
ATOM 1317 O O . GLY C 1 17 ? 79.479 139.210 40.188 1.00 18.48 17 GLY C O 1
ATOM 1318 N N . GLY C 1 18 ? 79.536 137.678 41.843 1.00 16.77 18 GLY C N 1
ATOM 1319 C CA . GLY C 1 18 ? 80.117 136.653 40.984 1.00 16.32 18 GLY C CA 1
ATOM 1320 C C . GLY C 1 18 ? 79.108 136.197 39.937 1.00 17.33 18 GLY C C 1
ATOM 1321 O O . GLY C 1 18 ? 79.476 135.923 38.814 1.00 17.42 18 GLY C O 1
ATOM 1322 N N . LEU C 1 19 ? 77.848 136.092 40.314 1.00 16.57 19 LEU C N 1
ATOM 1323 C CA . LEU C 1 19 ? 76.784 135.739 39.328 1.00 14.36 19 LEU C CA 1
ATOM 1324 C C . LEU C 1 19 ? 76.692 136.804 38.244 1.00 15.99 19 LEU C C 1
ATOM 1325 O O . LEU C 1 19 ? 76.491 136.512 37.053 1.00 16.86 19 LEU C O 1
ATOM 1330 N N . ILE C 1 20 ? 76.731 138.072 38.655 1.00 14.52 20 ILE C N 1
ATOM 1331 C CA . ILE C 1 20 ? 76.642 139.193 37.719 1.00 13.89 20 ILE C CA 1
ATOM 1332 C C . ILE C 1 20 ? 77.782 139.145 36.719 1.00 17.49 20 ILE C C 1
ATOM 1333 O O . ILE C 1 20 ? 77.529 139.251 35.486 1.00 18.16 20 ILE C O 1
ATOM 1338 N N . MET C 1 21 ? 78.999 138.931 37.186 1.00 16.46 21 MET C N 1
ATOM 1339 C CA . MET C 1 21 ? 80.153 138.947 36.249 1.00 17.23 21 MET C CA 1
ATOM 1340 C C . MET C 1 21 ? 80.263 137.621 35.488 1.00 18.42 21 MET C C 1
ATOM 1341 O O . MET C 1 21 ? 80.726 137.617 34.319 1.00 18.79 21 MET C O 1
ATOM 1346 N N . GLY C 1 22 ? 79.910 136.492 36.107 1.00 17.43 22 GLY C N 1
ATOM 1347 C CA . GLY C 1 22 ? 79.936 135.223 35.390 1.00 17.25 22 GLY C CA 1
ATOM 1348 C C . GLY C 1 22 ? 78.952 135.298 34.238 1.00 18.44 22 GLY C C 1
ATOM 1349 O O . GLY C 1 22 ? 79.302 134.875 33.108 1.00 18.05 22 GLY C O 1
ATOM 1350 N N . GLY C 1 23 ? 77.734 135.787 34.492 1.00 16.20 23 GLY C N 1
ATO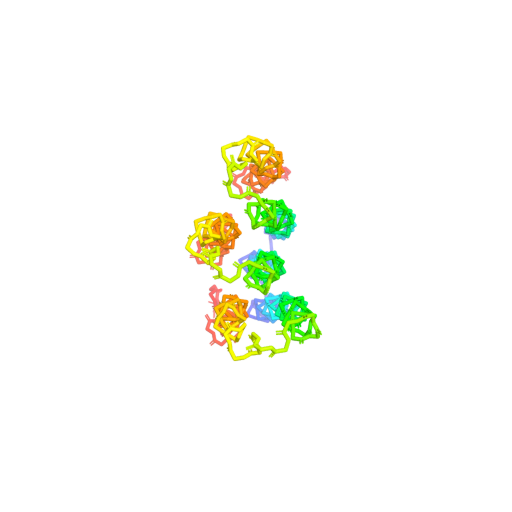M 1351 C CA . GLY C 1 23 ? 76.758 135.899 33.384 1.00 15.88 23 GLY C CA 1
ATOM 1352 C C . GLY C 1 23 ? 77.217 136.950 32.378 1.00 18.10 23 GLY C C 1
ATOM 1353 O O . GLY C 1 23 ? 77.047 136.701 31.138 1.00 16.45 23 GLY C O 1
ATOM 1354 N N . GLY C 1 24 ? 77.793 138.070 32.832 1.00 17.45 24 GLY C N 1
ATOM 1355 C CA . GLY C 1 24 ? 78.304 139.088 31.873 1.00 16.73 24 GLY C CA 1
ATOM 1356 C C . GLY C 1 24 ? 79.291 138.437 30.907 1.00 18.34 24 GLY C C 1
ATOM 1357 O O . GLY C 1 24 ? 79.243 138.718 29.693 1.00 18.66 24 GLY C O 1
ATOM 1358 N N . ALA C 1 25 ? 80.219 137.635 31.401 1.00 17.32 25 ALA C N 1
ATOM 1359 C CA . ALA C 1 25 ? 81.251 137.105 30.478 1.00 16.97 25 ALA C CA 1
ATOM 1360 C C . ALA C 1 25 ? 80.687 136.054 29.550 1.00 17.91 25 ALA C C 1
ATOM 1361 O O . ALA C 1 25 ? 81.192 135.884 28.430 1.00 18.24 25 ALA C O 1
ATOM 1363 N N . ILE C 1 26 ? 79.696 135.295 30.006 1.00 15.68 26 ILE C N 1
ATOM 1364 C CA . ILE C 1 26 ? 79.058 134.310 29.102 1.00 15.88 26 ILE C CA 1
ATOM 1365 C C . ILE C 1 26 ? 78.395 135.053 27.949 1.00 15.76 26 ILE C C 1
ATOM 1366 O O . ILE C 1 26 ? 78.573 134.701 26.762 1.00 18.03 26 ILE C O 1
ATOM 1371 N N . GLY C 1 27 ? 77.680 136.122 28.276 1.00 15.66 27 GLY C N 1
ATOM 1372 C CA . GLY C 1 27 ? 76.979 136.875 27.214 1.00 16.66 27 GLY C CA 1
ATOM 1373 C C . GLY C 1 27 ? 78.003 137.595 26.351 1.00 17.36 27 GLY C C 1
ATOM 1374 O O . GLY C 1 27 ? 77.809 137.643 25.121 1.00 19.54 27 GLY C O 1
ATOM 1375 N N . ALA C 1 28 ? 79.072 138.163 26.913 1.00 17.43 28 ALA C N 1
ATOM 1376 C CA . ALA C 1 28 ? 80.025 138.937 26.093 1.00 18.67 28 ALA C CA 1
ATOM 1377 C C . ALA C 1 28 ? 80.859 138.006 25.213 1.00 18.72 28 ALA C C 1
ATOM 1378 O O . ALA C 1 28 ? 81.049 138.295 24.021 1.00 19.52 28 ALA C O 1
ATOM 1380 N N . GLY C 1 29 ? 81.360 136.909 25.778 1.00 18.51 29 GLY C N 1
ATOM 1381 C CA . GLY C 1 29 ? 82.254 136.053 24.993 1.00 19.61 29 GLY C CA 1
ATOM 1382 C C . GLY C 1 29 ? 81.487 135.423 23.853 1.00 18.71 29 GLY C C 1
ATOM 1383 O O . GLY C 1 29 ? 81.949 135.379 22.708 1.00 18.18 29 GLY C O 1
ATOM 1384 N N . ILE C 1 30 ? 80.307 134.902 24.165 1.00 16.90 30 ILE C N 1
ATOM 1385 C CA . ILE C 1 30 ? 79.550 134.219 23.109 1.00 15.88 30 ILE C CA 1
ATOM 1386 C C . ILE C 1 30 ? 78.953 135.229 22.161 1.00 16.67 30 ILE C C 1
ATOM 1387 O O . ILE C 1 30 ? 78.964 134.996 20.936 1.00 17.40 30 ILE C O 1
ATOM 1392 N N . GLY C 1 31 ? 78.413 136.332 22.646 1.00 16.85 31 GLY C N 1
ATOM 1393 C CA . GLY C 1 31 ? 77.829 137.301 21.688 1.00 18.13 31 GLY C CA 1
ATOM 1394 C C . GLY C 1 31 ? 78.898 137.905 20.767 1.00 19.33 31 GLY C C 1
ATOM 1395 O O . GLY C 1 31 ? 78.638 138.124 19.565 1.00 19.43 31 GLY C O 1
ATOM 1396 N N . ASP C 1 32 ? 80.069 138.218 21.317 1.00 18.54 32 ASP C N 1
ATOM 1397 C CA . ASP C 1 32 ? 81.158 138.771 20.462 1.00 19.83 32 ASP C CA 1
ATOM 1398 C C . ASP C 1 32 ? 81.636 137.706 19.475 1.00 20.23 32 ASP C C 1
ATOM 1399 O O . ASP C 1 32 ? 81.943 138.028 18.322 1.00 20.95 32 ASP C O 1
ATOM 1404 N N . GLY C 1 33 ? 81.739 136.450 19.915 1.00 18.52 33 GLY C N 1
ATOM 1405 C CA . GLY C 1 33 ? 82.149 135.361 18.995 1.00 18.20 33 GLY C CA 1
ATOM 1406 C C . GLY C 1 33 ? 81.148 135.209 17.859 1.00 19.32 33 GLY C C 1
ATOM 1407 O O . GLY C 1 33 ? 81.523 135.006 16.701 1.00 19.21 33 GLY C O 1
ATOM 1408 N N . ILE C 1 34 ? 79.866 135.304 18.171 1.00 17.43 34 ILE C N 1
ATOM 1409 C CA . ILE C 1 34 ? 78.846 135.117 17.130 1.00 17.67 34 ILE C CA 1
ATOM 1410 C C . ILE C 1 34 ? 78.855 136.290 16.137 1.00 18.43 34 ILE C C 1
ATOM 1411 O O . ILE C 1 34 ? 78.724 136.100 14.916 1.00 19.32 34 ILE C O 1
ATOM 1416 N N . ALA C 1 35 ? 79.062 137.501 16.645 1.00 19.97 35 ALA C N 1
ATOM 1417 C CA . ALA C 1 35 ? 79.205 138.671 15.752 1.00 19.54 35 ALA C CA 1
ATOM 1418 C C . ALA C 1 35 ? 80.416 138.514 14.846 1.00 21.36 35 ALA C C 1
ATOM 1419 O O . ALA C 1 35 ? 80.342 138.790 13.644 1.00 21.22 35 ALA C O 1
ATOM 1421 N N . GLY C 1 36 ? 81.531 138.107 15.443 1.00 20.61 36 GLY C N 1
ATOM 1422 C CA . GLY C 1 36 ? 82.779 137.978 14.712 1.00 20.94 36 GLY C CA 1
ATOM 1423 C C . GLY C 1 36 ? 82.694 136.872 13.680 1.00 20.47 36 GLY C C 1
ATOM 1424 O O . GLY C 1 36 ? 83.320 136.932 12.642 1.00 21.56 36 GLY C O 1
ATOM 1425 N N . ASN C 1 37 ? 81.911 135.847 13.956 1.00 20.15 37 ASN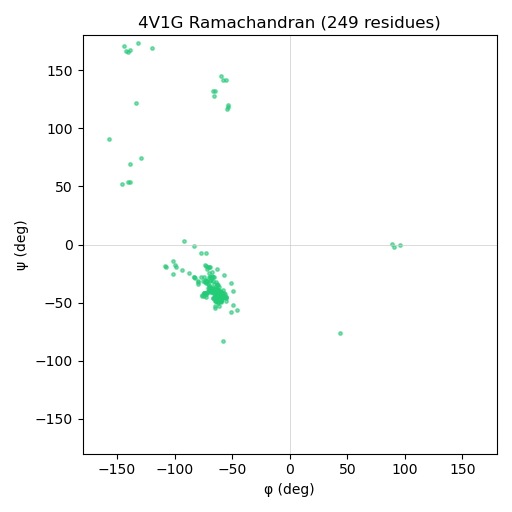 C N 1
ATOM 1426 C CA . ASN C 1 37 ? 81.728 134.743 12.997 1.00 18.77 37 ASN C CA 1
ATOM 1427 C C . ASN C 1 37 ? 81.161 135.299 11.674 1.00 20.90 37 ASN C C 1
ATOM 1428 O O . ASN C 1 37 ? 81.620 134.961 10.574 1.00 22.39 37 ASN C O 1
ATOM 1433 N N . ALA C 1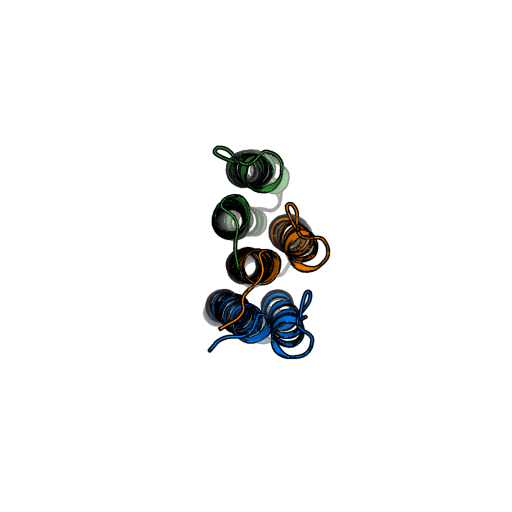 38 ? 80.190 136.206 11.788 1.00 21.70 38 ALA C N 1
ATOM 1434 C CA . ALA C 1 38 ? 79.590 136.822 10.589 1.00 22.01 38 ALA C CA 1
ATOM 1435 C C . ALA C 1 38 ? 80.575 137.754 9.885 1.00 21.48 38 ALA C C 1
ATOM 1436 O O . ALA C 1 38 ? 80.583 137.828 8.669 1.00 22.89 38 ALA C O 1
ATOM 1438 N N . LEU C 1 39 ? 81.369 138.467 10.680 1.00 22.32 39 LEU C N 1
ATOM 1439 C CA . LEU C 1 39 ? 82.373 139.372 10.075 1.00 23.29 39 LEU C CA 1
ATOM 1440 C C . LEU C 1 39 ? 83.378 138.575 9.262 1.00 23.43 39 LEU C C 1
ATOM 1441 O O . LEU C 1 39 ? 83.696 138.901 8.148 1.00 25.48 39 LEU C O 1
ATOM 1446 N N . ILE C 1 40 ? 83.912 137.523 9.881 1.00 23.65 40 ILE C N 1
ATOM 1447 C CA . ILE C 1 40 ? 84.912 136.676 9.209 1.00 23.99 40 ILE C CA 1
ATOM 1448 C C . ILE C 1 40 ? 84.349 136.016 7.984 1.00 26.31 40 ILE C C 1
ATOM 1449 O O . ILE C 1 40 ? 84.982 136.010 6.929 1.00 26.81 40 ILE C O 1
ATOM 1454 N N . SER C 1 41 ? 83.162 135.414 8.113 1.00 24.86 41 SER C N 1
ATOM 1455 C CA . SER C 1 41 ? 82.522 134.770 6.940 1.00 25.06 41 SER C CA 1
ATOM 1456 C C . SER C 1 41 ? 82.241 135.742 5.799 1.00 26.93 41 SER C C 1
ATOM 1457 O O . SER C 1 41 ? 82.374 135.411 4.609 1.00 29.87 41 SER C O 1
ATOM 1460 N N . GLY C 1 42 ? 81.806 136.937 6.191 1.00 27.50 42 GLY C N 1
ATOM 1461 C CA . GLY C 1 42 ? 81.460 137.954 5.217 1.00 27.91 42 GLY C CA 1
ATOM 1462 C C . GLY C 1 42 ? 82.680 138.402 4.460 1.00 31.09 42 GLY C C 1
ATOM 1463 O O . GLY C 1 42 ? 82.618 138.625 3.268 1.00 33.47 42 GLY C O 1
ATOM 1464 N N . ILE C 1 43 ? 83.792 138.569 5.154 1.00 30.35 43 ILE C N 1
ATOM 1465 C CA . ILE C 1 43 ? 85.025 138.976 4.467 1.00 31.07 43 ILE C CA 1
ATOM 1466 C C . ILE C 1 43 ? 85.558 137.831 3.602 1.00 36.23 43 ILE C C 1
ATOM 1467 O O . ILE C 1 43 ? 86.099 138.057 2.503 1.00 40.28 43 ILE C O 1
ATOM 1472 N N . ALA C 1 44 ? 85.399 136.591 4.071 1.00 30.98 44 ALA C N 1
ATOM 1473 C CA . ALA C 1 44 ? 85.826 135.458 3.249 1.00 34.39 44 ALA C CA 1
ATOM 1474 C C . ALA C 1 44 ? 85.075 135.425 1.927 1.00 37.94 44 ALA C C 1
ATOM 1475 O O . ALA C 1 44 ? 85.664 135.202 0.864 1.00 40.57 44 ALA C O 1
ATOM 1477 N N . ARG C 1 45 ? 83.774 135.652 1.982 1.00 42.67 45 ARG C N 1
ATOM 1478 C CA . ARG C 1 45 ? 82.951 135.617 0.775 1.00 49.28 45 ARG C CA 1
ATOM 1479 C C . ARG C 1 45 ? 83.301 136.735 -0.183 1.00 50.75 45 ARG C C 1
ATOM 1480 O O . ARG C 1 45 ? 83.243 136.570 -1.420 1.00 48.53 45 ARG C O 1
ATOM 1488 N N . GLN C 1 46 ? 83.671 137.877 0.384 1.00 51.05 46 GLN C N 1
ATOM 1489 C CA . GLN C 1 46 ? 83.912 139.072 -0.408 1.00 58.36 46 GLN C CA 1
ATOM 1490 C C . GLN C 1 46 ? 84.834 140.056 0.307 1.00 53.75 46 GLN C C 1
ATOM 1491 O O . GLN C 1 46 ? 84.377 140.912 1.073 1.00 49.77 46 GLN C O 1
ATOM 1497 N N . PRO C 1 47 ? 86.144 139.923 0.061 1.00 53.04 47 PRO C N 1
ATOM 1498 C CA . PRO C 1 47 ? 87.230 140.716 0.655 1.00 59.15 47 PRO C CA 1
ATOM 1499 C C . PRO C 1 47 ? 87.025 142.238 0.556 1.00 65.32 47 PRO C C 1
ATOM 1500 O O . PRO C 1 47 ? 87.444 142.970 1.455 1.00 67.22 47 PRO C O 1
ATOM 1504 N N . GLU C 1 48 ? 86.391 142.708 -0.514 1.00 69.12 48 GLU C N 1
ATOM 1505 C CA . GLU C 1 48 ? 86.174 144.144 -0.703 1.00 74.98 48 GLU C CA 1
ATOM 1506 C C . GLU C 1 48 ? 85.112 144.722 0.246 1.00 71.97 48 GLU C C 1
ATOM 1507 O O . GLU C 1 48 ? 84.921 145.941 0.303 1.00 70.87 48 GLU C O 1
ATOM 1513 N N . ALA C 1 49 ? 84.433 143.847 0.988 1.00 68.58 49 ALA C N 1
ATOM 1514 C CA . ALA C 1 49 ? 83.370 144.261 1.909 1.00 65.64 49 ALA C CA 1
ATOM 1515 C C . ALA C 1 49 ? 83.886 144.522 3.303 1.00 63.33 49 ALA C C 1
ATOM 1516 O O . ALA C 1 49 ? 83.105 144.808 4.205 1.00 60.14 49 ALA C O 1
ATOM 1518 N N . GLN C 1 50 ? 85.194 144.406 3.490 1.00 65.06 50 GLN C N 1
ATOM 1519 C CA . GLN C 1 50 ? 85.775 144.520 4.821 1.00 63.61 50 GLN C CA 1
ATOM 1520 C C . GLN C 1 50 ? 85.322 145.771 5.537 1.00 58.09 50 GLN C C 1
ATOM 1521 O O . GLN C 1 50 ? 84.739 145.695 6.612 1.00 54.51 50 GLN C O 1
ATOM 1527 N N . GLY C 1 51 ? 85.582 146.921 4.936 1.00 54.95 51 GLY C N 1
ATOM 1528 C CA . GLY C 1 51 ? 85.208 148.162 5.571 1.00 54.25 51 GLY C CA 1
ATOM 1529 C C . GLY C 1 51 ? 83.732 148.187 5.912 1.00 46.75 51 GLY C C 1
ATOM 1530 O O . GLY C 1 51 ? 83.362 148.525 7.040 1.00 46.72 51 GLY C O 1
ATOM 1531 N N . ARG C 1 52 ? 82.885 147.823 4.947 1.00 40.56 52 ARG C N 1
ATOM 1532 C CA . ARG C 1 52 ? 81.467 147.978 5.167 1.00 36.89 52 ARG C CA 1
ATOM 1533 C C . ARG C 1 52 ? 80.932 146.960 6.204 1.00 35.45 52 ARG C C 1
ATOM 1534 O O . ARG C 1 52 ? 79.857 147.164 6.786 1.00 36.36 52 ARG C O 1
ATOM 1542 N N . LEU C 1 53 ? 81.667 145.882 6.455 1.00 31.04 53 LEU C N 1
ATOM 1543 C CA . LEU C 1 53 ? 81.200 144.929 7.473 1.00 30.54 53 LEU C CA 1
ATOM 1544 C C . LEU C 1 53 ? 81.660 145.269 8.882 1.00 29.94 53 LEU C C 1
ATOM 1545 O O . LEU C 1 53 ? 81.043 144.852 9.876 1.00 27.49 53 LEU C O 1
ATOM 1550 N N . PHE C 1 54 ? 82.761 146.008 8.997 1.00 32.92 54 PHE C N 1
ATOM 1551 C CA . PHE C 1 54 ? 83.210 146.360 10.352 1.00 31.58 54 PHE C CA 1
ATOM 1552 C C . PHE C 1 54 ? 82.225 147.310 11.044 1.00 28.63 54 PHE C C 1
ATOM 1553 O O . PHE C 1 54 ? 82.110 147.284 12.287 1.00 29.22 54 PHE C O 1
ATOM 1561 N N . THR C 1 55 ? 81.477 148.097 10.276 1.00 32.16 55 THR C N 1
ATOM 1562 C CA . THR C 1 55 ? 80.534 149.036 10.901 1.00 30.01 55 THR C CA 1
ATOM 1563 C C . THR C 1 55 ? 79.406 148.299 11.661 1.00 28.84 55 THR C C 1
ATOM 1564 O O . THR C 1 55 ? 79.237 148.527 12.863 1.00 29.67 55 THR C O 1
ATOM 1568 N N . PRO C 1 56 ? 78.668 147.380 10.999 1.00 28.82 56 PRO C N 1
ATOM 1569 C CA . PRO C 1 56 ? 77.683 146.626 11.810 1.00 26.92 56 PRO C CA 1
ATOM 1570 C C . PRO C 1 56 ? 78.294 145.721 12.868 1.00 25.61 56 PRO C C 1
ATOM 1571 O O . PRO C 1 56 ? 77.653 145.443 13.901 1.00 25.57 56 PRO C O 1
ATOM 1575 N N . PHE C 1 57 ? 79.518 145.251 12.629 1.00 23.55 57 PHE C N 1
ATOM 1576 C CA . PHE C 1 57 ? 80.208 144.458 13.653 1.00 23.58 57 PHE C CA 1
ATOM 1577 C C . PHE C 1 57 ? 80.434 145.302 14.916 1.00 23.05 57 PHE C C 1
ATOM 1578 O O . PHE C 1 57 ? 80.127 144.863 16.027 1.00 22.77 57 PHE C O 1
ATOM 1586 N N . PHE C 1 58 ? 80.953 146.512 14.750 1.00 28.37 58 PHE C N 1
ATOM 1587 C CA . PHE C 1 58 ? 81.223 147.333 15.927 1.00 26.61 58 PHE C CA 1
ATOM 1588 C C . PHE C 1 58 ? 79.949 147.839 16.609 1.00 26.40 58 PHE C C 1
ATOM 1589 O O . PHE C 1 58 ? 79.916 147.965 17.831 1.00 25.54 58 PHE C O 1
ATOM 1597 N N . ILE C 1 59 ? 78.871 148.014 15.867 1.00 27.89 59 ILE C N 1
ATOM 1598 C CA . ILE C 1 59 ? 77.589 148.311 16.506 1.00 25.08 59 ILE C CA 1
ATOM 1599 C C . ILE C 1 59 ? 77.122 147.140 17.377 1.00 24.30 59 ILE C C 1
ATOM 1600 O O . ILE C 1 59 ? 76.702 147.309 18.534 1.00 24.59 59 ILE C O 1
ATOM 1605 N N . THR C 1 60 ? 77.193 145.942 16.814 1.00 23.48 60 THR C N 1
ATOM 1606 C CA . THR C 1 60 ? 76.838 144.739 17.578 1.00 21.04 60 THR C CA 1
ATOM 1607 C C . THR C 1 60 ? 77.706 144.556 18.810 1.00 23.03 60 THR C C 1
ATOM 1608 O O . THR C 1 60 ? 77.196 144.297 19.896 1.00 23.14 60 THR C O 1
ATOM 1612 N N . VAL C 1 61 ? 79.020 144.690 18.637 1.00 22.89 61 VAL C N 1
ATOM 1613 C CA . VAL C 1 61 ? 79.943 144.523 19.787 1.00 21.93 61 VAL C CA 1
ATOM 1614 C C . VAL C 1 61 ? 79.673 145.596 20.848 1.00 21.66 61 VAL C C 1
ATOM 1615 O O . VAL C 1 61 ? 79.759 145.324 22.058 1.00 23.14 61 VAL C O 1
ATOM 1619 N N . GLY C 1 62 ? 79.298 146.787 20.433 1.00 24.14 62 GLY C N 1
ATOM 1620 C CA . GLY C 1 62 ? 79.016 147.860 21.386 1.00 24.73 62 GLY C CA 1
ATOM 1621 C C . GLY C 1 62 ? 77.831 147.496 22.259 1.00 23.91 62 GLY C C 1
ATOM 1622 O O . GLY C 1 62 ? 77.841 147.690 23.476 1.00 24.98 62 GLY C O 1
ATOM 1623 N N . LEU C 1 63 ? 76.804 146.938 21.633 1.00 23.17 63 LEU C N 1
ATOM 1624 C CA . LEU C 1 63 ? 75.623 146.461 22.365 1.00 22.74 63 LEU C CA 1
ATOM 1625 C C . LEU C 1 63 ? 75.965 145.337 23.334 1.00 22.82 63 LEU C C 1
ATOM 1626 O O . LEU C 1 63 ? 75.514 145.308 24.506 1.00 23.62 63 LEU C O 1
ATOM 1631 N N . VAL C 1 64 ? 76.734 144.373 22.851 1.00 20.67 64 VAL C N 1
ATOM 1632 C CA . VAL C 1 64 ? 77.114 143.234 23.682 1.00 19.41 64 VAL C CA 1
ATOM 1633 C C . VAL C 1 64 ? 77.952 143.718 24.868 1.00 23.20 64 VAL C C 1
ATOM 1634 O O . VAL C 1 64 ? 77.716 143.337 26.035 1.00 23.79 64 VAL C O 1
ATOM 1638 N N . GLU C 1 65 ? 78.906 144.588 24.587 1.00 21.66 65 GLU C N 1
ATOM 1639 C CA . GLU C 1 65 ? 79.789 145.091 25.660 1.00 24.30 65 GLU C CA 1
ATOM 1640 C C . GLU C 1 65 ? 79.044 145.969 26.626 1.00 26.99 65 GLU C C 1
ATOM 1641 O O . GLU C 1 65 ? 79.451 146.060 27.796 1.00 24.22 65 GLU C O 1
ATOM 1647 N N . ALA C 1 66 ? 77.984 146.638 26.176 1.00 24.44 66 ALA C N 1
ATOM 1648 C CA . ALA C 1 66 ? 77.191 147.447 27.120 1.00 24.89 66 ALA C CA 1
ATOM 1649 C C . ALA C 1 66 ? 76.612 146.565 28.214 1.00 24.54 66 ALA C C 1
ATOM 1650 O O . ALA C 1 66 ? 76.627 146.954 29.395 1.00 26.03 66 ALA C O 1
ATOM 1652 N N . ALA C 1 67 ? 76.130 145.377 27.857 1.00 21.36 67 ALA C N 1
ATOM 1653 C CA . ALA C 1 67 ? 75.637 144.438 28.863 1.00 22.36 67 ALA C CA 1
ATOM 1654 C C . ALA C 1 67 ? 76.760 144.088 29.836 1.00 23.63 67 ALA C C 1
ATOM 1655 O O . ALA C 1 67 ? 76.556 144.056 31.075 1.00 23.26 67 ALA C O 1
ATOM 1657 N N . TYR C 1 68 ? 77.936 143.812 29.286 1.00 21.06 68 TYR C N 1
ATOM 1658 C CA . TYR C 1 68 ? 79.070 143.371 30.108 1.00 20.34 68 TYR C CA 1
ATOM 1659 C C . TYR C 1 68 ? 79.425 144.446 31.129 1.00 20.42 68 TYR C C 1
ATOM 1660 O O . TYR C 1 68 ? 79.593 144.145 32.346 1.00 20.79 68 TYR C O 1
ATOM 1669 N N . PHE C 1 69 ? 79.532 145.685 30.647 1.00 21.73 69 PHE C N 1
ATOM 1670 C CA . PHE C 1 69 ? 80.041 146.749 31.510 1.00 21.60 69 PHE C CA 1
ATOM 1671 C C . PHE C 1 69 ? 78.959 147.319 32.419 1.00 22.29 69 PHE C C 1
ATOM 1672 O O . PHE C 1 69 ? 79.293 147.765 33.531 1.00 23.67 69 PHE C O 1
ATOM 1680 N N . ILE C 1 70 ? 77.692 147.291 32.011 1.00 21.48 70 ILE C N 1
ATOM 1681 C CA . ILE C 1 70 ? 76.629 147.652 32.970 1.00 21.12 70 ILE C CA 1
ATOM 1682 C C . ILE C 1 70 ? 76.619 146.604 34.089 1.00 23.17 70 ILE C C 1
ATOM 1683 O O . ILE C 1 70 ? 76.557 146.958 35.284 1.00 22.31 70 ILE C O 1
ATOM 1688 N N . ASN C 1 71 ? 76.738 145.329 33.734 1.00 19.15 71 ASN C N 1
ATOM 1689 C CA . ASN C 1 71 ? 76.852 144.299 34.787 1.00 18.55 71 ASN C CA 1
ATOM 1690 C C . ASN C 1 71 ? 78.068 144.573 35.669 1.00 21.41 71 ASN C C 1
ATOM 1691 O O . ASN C 1 71 ? 77.981 144.478 36.907 1.00 21.13 71 ASN C O 1
ATOM 1696 N N . LEU C 1 72 ? 79.199 144.928 35.049 1.00 20.48 72 LEU C N 1
ATOM 1697 C CA . LEU C 1 72 ? 80.417 145.129 35.848 1.00 22.54 72 LEU C CA 1
ATOM 1698 C C . LEU C 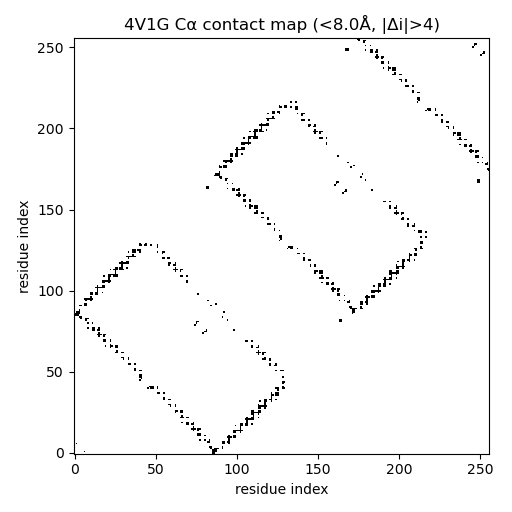1 72 ? 80.156 146.252 36.876 1.00 24.16 72 LEU C C 1
ATOM 1699 O O . LEU C 1 72 ? 80.569 146.159 38.050 1.00 22.29 72 LEU C O 1
ATOM 1704 N N . ALA C 1 73 ? 79.468 147.305 36.446 1.00 22.18 73 ALA C N 1
ATOM 1705 C CA . ALA C 1 73 ? 79.195 148.445 37.351 1.00 23.10 73 ALA C CA 1
ATOM 1706 C C . ALA C 1 73 ? 78.351 147.961 38.534 1.00 23.87 73 ALA C C 1
ATOM 1707 O O . ALA C 1 73 ? 78.563 148.388 39.694 1.00 24.20 73 ALA C O 1
ATOM 1709 N N . PHE C 1 74 ? 77.348 147.130 38.257 1.00 21.57 74 PHE C N 1
ATOM 1710 C CA . PHE C 1 74 ? 76.535 146.646 39.399 1.00 23.00 74 PHE C CA 1
ATOM 1711 C C . PHE C 1 74 ? 77.264 145.625 40.231 1.00 21.74 74 PHE C C 1
ATOM 1712 O O . PHE C 1 74 ? 77.057 145.606 41.458 1.00 22.10 74 PHE C O 1
ATOM 1720 N N . MET C 1 75 ? 78.146 144.818 39.643 1.00 20.30 75 MET C N 1
ATOM 1721 C CA . MET C 1 75 ? 79.029 144.003 40.515 1.00 20.70 75 MET C CA 1
ATOM 1722 C C . MET C 1 75 ? 79.806 144.905 41.495 1.00 21.61 75 MET C C 1
ATOM 1723 O O . MET C 1 75 ? 79.913 144.623 42.713 1.00 21.72 75 MET C O 1
ATOM 1728 N N . ALA C 1 76 ? 80.343 145.996 40.978 1.00 21.09 76 ALA C N 1
ATOM 1729 C CA . ALA C 1 76 ? 81.133 146.928 41.820 1.00 21.10 76 ALA C CA 1
ATOM 1730 C C . ALA C 1 76 ? 80.256 147.535 42.910 1.00 23.80 76 ALA C C 1
ATOM 1731 O O . ALA C 1 76 ? 80.684 147.673 44.049 1.00 24.15 76 ALA C O 1
ATOM 1733 N N . LEU C 1 77 ? 79.017 147.859 42.573 1.00 22.44 77 LEU C N 1
ATOM 1734 C CA . LEU C 1 77 ? 78.076 148.347 43.587 1.00 23.87 77 LEU C CA 1
ATOM 1735 C C . LEU C 1 77 ? 77.865 147.293 44.695 1.00 23.11 77 LEU C C 1
ATOM 1736 O O . LEU C 1 77 ? 77.942 147.579 45.915 1.00 24.25 77 LEU C O 1
ATOM 1741 N N . PHE C 1 78 ? 77.611 146.068 44.260 1.00 21.54 78 PHE C N 1
ATOM 1742 C CA . PHE C 1 78 ? 77.378 144.982 45.222 1.00 19.28 78 PHE C CA 1
ATOM 1743 C C . PHE C 1 78 ? 78.560 144.769 46.137 1.00 22.31 78 PHE C C 1
ATOM 1744 O O . PHE C 1 78 ? 78.346 144.531 47.339 1.00 22.48 78 PHE C O 1
ATOM 1752 N N . VAL C 1 79 ? 79.796 144.804 45.613 1.00 19.73 79 VAL C N 1
ATOM 1753 C CA . VAL C 1 79 ? 80.888 144.372 46.489 1.00 22.91 79 VAL C CA 1
ATOM 1754 C C . VAL C 1 79 ? 81.653 145.530 47.144 1.00 24.44 79 VAL C C 1
ATOM 1755 O O . VAL C 1 79 ? 82.311 145.326 48.179 1.00 26.20 79 VAL C O 1
ATOM 1759 N N . PHE C 1 80 ? 81.525 146.755 46.612 1.00 23.06 80 PHE C N 1
ATOM 1760 C CA . PHE C 1 80 ? 82.184 147.916 47.243 1.00 23.94 80 PHE C CA 1
ATOM 1761 C C . PHE C 1 80 ? 81.244 148.884 47.958 1.00 27.36 80 PHE C C 1
ATOM 1762 O O . PHE C 1 80 ? 81.701 149.733 48.756 1.00 31.49 80 PHE C O 1
ATOM 1770 N N . ALA C 1 81 ? 79.957 148.847 47.642 1.00 25.81 81 ALA C N 1
ATOM 1771 C CA . ALA C 1 81 ? 79.001 149.752 48.282 1.00 27.92 81 ALA C CA 1
ATOM 1772 C C . ALA C 1 81 ? 77.722 148.988 48.545 1.00 26.97 81 ALA C C 1
ATOM 1773 O O . ALA C 1 81 ? 76.619 149.383 48.131 1.00 27.97 81 ALA C O 1
ATOM 1775 N N . THR C 1 82 ? 77.887 147.868 49.229 1.00 25.25 82 THR C N 1
ATOM 1776 C CA . THR C 1 82 ? 76.865 146.832 49.295 1.00 23.64 82 THR C CA 1
ATOM 1777 C C . THR C 1 82 ? 75.517 147.373 49.761 1.00 23.90 82 THR C C 1
ATOM 1778 O O . THR C 1 82 ? 75.403 147.846 50.898 1.00 24.84 82 THR C O 1
ATOM 1782 N N . PRO C 1 83 ? 74.476 147.279 48.922 1.00 22.53 83 PRO C N 1
ATOM 1783 C CA . PRO C 1 83 ? 73.149 147.733 49.369 1.00 24.98 83 PRO C CA 1
ATOM 1784 C C . PRO C 1 83 ? 72.671 146.827 50.498 1.00 22.34 83 PRO C C 1
ATOM 1785 O O . PRO C 1 83 ? 72.761 145.607 50.347 1.00 24.42 83 PRO C O 1
ATOM 1789 N N . GLY C 1 84 ? 72.269 147.430 51.618 1.00 26.38 84 GLY C N 1
ATOM 1790 C CA . GLY C 1 84 ? 71.719 146.663 52.740 1.00 28.26 84 GLY C CA 1
ATOM 1791 C C . GLY C 1 84 ? 72.744 146.328 53.811 1.00 27.25 84 GLY C C 1
ATOM 1792 O O . GLY C 1 84 ? 72.410 145.685 54.842 1.00 27.40 84 GLY C O 1
ATOM 1793 N N . LEU C 1 85 ? 73.980 146.753 53.596 1.00 25.38 85 LEU C N 1
ATOM 1794 C CA . LEU C 1 85 ? 74.997 146.555 54.651 1.00 27.65 85 LEU C CA 1
ATOM 1795 C C . LEU C 1 85 ? 74.540 147.232 55.936 1.00 29.49 85 LEU C C 1
ATOM 1796 O O . LEU C 1 85 ? 73.926 148.309 55.918 1.00 29.06 85 LEU C O 1
ATOM 1801 N N . GLN C 1 86 ? 74.814 146.569 57.051 1.00 28.43 86 GLN C N 1
ATOM 1802 C CA . GLN C 1 86 ? 74.351 147.070 58.346 1.00 30.66 86 GLN C CA 1
ATOM 1803 C C . GLN C 1 86 ? 75.478 147.766 59.096 1.00 40.44 86 GLN C C 1
ATOM 1804 O O . GLN C 1 86 ? 76.620 147.864 58.634 1.00 42.98 86 GLN C O 1
#

B-factor: mean 31.76, std 18.42, range [13.89, 116.69]

Radius of gyration: 20.85 Å; Cα contacts (8 Å, |Δi|>4): 507; chains: 3; bounding box: 25×32×68 Å

Foldseek 3Di:
DADVLNVLLVVLLVVLCVLQVVLCVQLVVQLVVLVVCLVVCCVVPVVCNVVSVVVSVVSNVVSVVSNVVSNVVSCCSNVVNPPRD/DDDDVQNVLLVVLLVVLCVLQVVLCVQLVVQLVVLVVCVVVVCVVPVVCNPVSVVVSVVSNVVSVVSNVVSNVVSCCSNVVNPPRD/DDDVLVVLLVVLLVVLCVLQVVLCVQLVVQLVVLVVCLVVVCVVPVVCNVVSVVVSVVSNVVSVVSNVVSNVVSCCSNVVNPPRD

Nearest PDB structures (foldseek):
  4v1f-assembly1_A  TM=9.980E-01  e=7.263E-10  Mycolicibacterium phlei
  7njl-assembly1_R  TM=9.849E-01  e=9.542E-10  Mycolicibacterium smegmatis MC2 155
  7njn-assembly1_O  TM=9.910E-01  e=2.550E-09  Mycolicibacterium smegmatis MC2 155
  7njm-assembly1_Q  TM=9.894E-01  e=3.946E-09  Mycolicibacterium smegmatis MC2 155
  7jg9-assembly1_8  TM=9.957E-01  e=6.450E-09  Mycolicibacterium smegmatis

Sequence (256 aa):
ELDPNALITAGALIGGGLIMGGGAIGAGIGDGIAGNALISGIARRQPEAQGRLFTPFFITVGLVEAAYFINLAFMALFVFATPGLQMELDPNALITAGALIGGGLIMGGGAIGAGIGDGIAGNALISGIARQPEAQGRLFTPFFITVGLVEAAYFINLAFMALFVFATPGLQELDPNALITAGALIGGGLIMGGGAIGAGIGDGIAGNALISGIARQPEAQGRLFTPFFITVGLVEAAYFINLAFMALFVFATPGLQ

Secondary structure (DSSP, 8-state):
---HHHHHHHHHHHHHHHHHHHHHHHHHHHHHHHHHHHHHHHHH-GGGHHHHHHHHHHHHHHHHHHHHHHHHHHHHHHHS-TT--/----HHHHHHHHHHHHHHHHHHHHHHHHHHHHHHHHHHHHHHHHH-TTTTHHHHHHHHHHHHHHHHHHHHHHHHHHHHHHS-TT--/---HHHHHHHHHHHHHHHHHHHHHHHHHHHHHHHHHHHHHHHHH-GGGHHHHHHHHHHHHHHHHHHHHHHHHHHHHHHHS-TT--

CATH classification: 1.20.20.10